Protein AF-A0A1I8J299-F1 (afdb_monomer)

InterPro domains:
  IPR036465 von Willebrand factor A-like domain superfamily [G3DSA:3.40.50.410] (2-178)
  IPR056861 Hemicentin-1-like, von Willebrand factor A domain [PF25106] (136-195)

pLDDT: mean 79.84, std 15.43, range [39.41, 97.62]

Radius of gyration: 18.49 Å; Cα contacts (8 Å, |Δi|>4): 318; chains: 1; bounding box: 52×50×48 Å

Sequence (198 aa):
PRSVLFVVTDASAKDARLKYAVARYLRSKKIRLFAVKVGRMCGRRYRREFEFLARQTGGRVLRFRRRVNFRYLMRFITKAVYGKVAFNSMPSSGARLRRLRPRCPADYYKLEETVRVCKCSNGTDQTKPPPRVVGSLAFTIDNTGSMWREIRAVKTNIKRIVKANRRFKDYVIGTFNDPYRRKVIRSRSAYTILRFLK

Secondary structure (DSSP, 8-state):
--EEEEEEEEE--TTGGGHHHHHHHHHHTTEEEEEEEEEEEESS---SHHHHHHHHTT-EEEEESSGGGHHHHHHHHHHHHHTSS-GGG--SBHHHHHTTS----TT-------------SSS-----PPPP-EEEEEEEEE-SGGGHHHHHHHHHHHHHHHHH-SSEEEEEEEEE-SSP--EEEEES-HHHHHHHH-

Structure (mmCIF, N/CA/C/O backbone):
data_AF-A0A1I8J299-F1
#
_entry.id   AF-A0A1I8J299-F1
#
loop_
_atom_site.group_PDB
_atom_site.id
_atom_site.type_symbol
_atom_site.label_atom_id
_atom_site.label_alt_id
_atom_site.label_comp_id
_atom_site.label_asym_id
_atom_site.label_entity_id
_atom_site.label_seq_id
_atom_site.pdbx_PDB_ins_code
_atom_site.Cartn_x
_atom_site.Cartn_y
_atom_site.Cartn_z
_atom_site.occupancy
_atom_site.B_iso_or_equiv
_atom_site.auth_seq_id
_atom_site.auth_comp_id
_atom_site.auth_asym_id
_atom_site.auth_atom_id
_atom_site.pdbx_PDB_model_num
ATOM 1 N N . PRO A 1 1 ? -10.811 -12.583 9.004 1.00 56.62 1 PRO A N 1
ATOM 2 C CA . PRO A 1 1 ? -10.759 -11.098 8.916 1.00 56.62 1 PRO A CA 1
ATOM 3 C C . PRO A 1 1 ? -10.285 -10.645 7.526 1.00 56.62 1 PRO A C 1
ATOM 5 O O . PRO A 1 1 ? -9.358 -11.247 6.998 1.00 56.62 1 PRO A O 1
ATOM 8 N N . ARG A 1 2 ? -10.927 -9.641 6.911 1.00 86.25 2 ARG A N 1
ATOM 9 C CA . ARG A 1 2 ? -10.502 -9.119 5.596 1.00 86.25 2 ARG A CA 1
ATOM 10 C C . ARG A 1 2 ? -9.319 -8.168 5.786 1.00 86.25 2 ARG A C 1
ATOM 12 O O . ARG A 1 2 ? -9.493 -7.118 6.390 1.00 86.25 2 ARG A O 1
ATOM 19 N N . SER A 1 3 ? -8.136 -8.525 5.306 1.00 92.81 3 SER A N 1
ATOM 20 C CA . SER A 1 3 ? -6.956 -7.648 5.365 1.00 92.81 3 SER A CA 1
ATOM 21 C C . SER A 1 3 ? -6.851 -6.810 4.092 1.00 92.81 3 SER A C 1
ATOM 23 O O . SER A 1 3 ? -7.370 -7.191 3.041 1.00 92.81 3 SER A O 1
ATOM 25 N N . VAL A 1 4 ? -6.176 -5.668 4.171 1.00 94.12 4 VAL A N 1
ATOM 26 C CA . VAL A 1 4 ? -5.900 -4.802 3.018 1.00 94.12 4 VAL A CA 1
ATOM 27 C C . VAL A 1 4 ? -4.396 -4.728 2.830 1.00 94.12 4 VAL A C 1
ATOM 29 O O . VAL A 1 4 ? -3.684 -4.459 3.788 1.00 94.12 4 VAL A O 1
ATOM 32 N N . LEU A 1 5 ? -3.918 -4.955 1.611 1.00 95.19 5 LEU A N 1
ATOM 33 C CA . LEU A 1 5 ? -2.506 -4.875 1.253 1.00 95.19 5 LEU A CA 1
ATOM 34 C C . LEU A 1 5 ? -2.311 -3.826 0.166 1.00 95.19 5 LEU A C 1
ATOM 36 O O . LEU A 1 5 ? -2.890 -3.941 -0.910 1.00 95.19 5 LEU A O 1
ATOM 40 N N . PHE A 1 6 ? -1.468 -2.836 0.431 1.00 93.94 6 PHE A N 1
ATOM 41 C CA . PHE A 1 6 ? -0.976 -1.899 -0.567 1.00 93.94 6 PHE A CA 1
ATOM 42 C C . PHE A 1 6 ? 0.389 -2.346 -1.074 1.00 93.94 6 PHE A C 1
ATOM 44 O O . PHE A 1 6 ? 1.320 -2.457 -0.286 1.00 93.94 6 PHE A O 1
ATOM 51 N N . VAL A 1 7 ? 0.520 -2.549 -2.381 1.00 93.69 7 VAL A N 1
ATOM 52 C CA . VAL A 1 7 ? 1.819 -2.734 -3.041 1.00 93.69 7 VAL A CA 1
ATOM 53 C C . VAL A 1 7 ? 2.168 -1.431 -3.739 1.00 93.69 7 VAL A C 1
ATOM 55 O O . VAL A 1 7 ? 1.396 -0.977 -4.578 1.00 93.69 7 VAL A O 1
ATOM 58 N N . VAL A 1 8 ? 3.292 -0.812 -3.392 1.00 91.38 8 VAL A N 1
ATOM 59 C CA . VAL A 1 8 ? 3.732 0.466 -3.961 1.00 91.38 8 VAL A CA 1
ATOM 60 C C . VAL A 1 8 ? 5.042 0.252 -4.706 1.00 91.38 8 VAL A C 1
ATOM 62 O O . VAL A 1 8 ? 6.014 -0.169 -4.090 1.00 91.38 8 VAL A O 1
ATOM 65 N N . THR A 1 9 ? 5.065 0.543 -6.006 1.00 89.88 9 THR A N 1
ATOM 66 C CA . THR A 1 9 ? 6.240 0.316 -6.863 1.00 89.88 9 THR A CA 1
ATOM 67 C C . THR A 1 9 ? 6.243 1.234 -8.077 1.00 89.88 9 THR A C 1
ATOM 69 O O . THR A 1 9 ? 5.185 1.665 -8.553 1.00 89.88 9 THR A O 1
ATOM 72 N N . ASP A 1 10 ? 7.432 1.522 -8.592 1.00 87.75 10 ASP A N 1
ATOM 73 C CA . ASP A 1 10 ? 7.646 2.121 -9.902 1.00 87.75 10 ASP A CA 1
ATOM 74 C C . ASP A 1 10 ? 8.233 1.126 -10.913 1.00 87.75 10 ASP A C 1
ATOM 76 O O . ASP A 1 10 ? 8.775 1.565 -11.922 1.00 87.75 10 ASP A O 1
ATOM 80 N N . ALA A 1 11 ? 8.051 -0.185 -10.700 1.00 87.69 11 ALA A N 1
ATOM 81 C CA . ALA A 1 11 ? 8.577 -1.255 -11.545 1.00 87.69 11 ALA A CA 1
ATOM 82 C C . ALA A 1 11 ? 7.547 -2.360 -11.865 1.00 87.69 11 ALA A C 1
ATOM 84 O O . ALA A 1 11 ? 6.551 -2.558 -11.164 1.00 87.69 11 ALA A O 1
ATOM 85 N N . SER A 1 12 ? 7.789 -3.099 -12.950 1.00 88.12 12 SER A N 1
ATOM 86 C CA . SER A 1 12 ? 7.150 -4.390 -13.243 1.00 88.12 12 SER A CA 1
ATOM 87 C C . SER A 1 12 ? 7.747 -5.508 -12.386 1.00 88.12 12 SER A C 1
ATOM 89 O O . SER A 1 12 ? 8.948 -5.493 -12.115 1.00 88.12 12 SER A O 1
ATOM 91 N N . ALA A 1 13 ? 6.959 -6.530 -12.050 1.00 87.50 13 ALA A N 1
ATOM 92 C CA . ALA A 1 13 ? 7.468 -7.679 -11.302 1.00 87.50 13 ALA A CA 1
ATOM 93 C C . ALA A 1 13 ? 8.360 -8.571 -12.188 1.00 87.50 13 ALA A C 1
ATOM 95 O O . ALA A 1 13 ? 7.917 -9.066 -13.229 1.00 87.50 13 ALA A O 1
ATOM 96 N N . LYS A 1 14 ? 9.604 -8.828 -11.764 1.00 86.19 14 LYS A N 1
ATOM 97 C CA . LYS A 1 14 ? 10.545 -9.727 -12.469 1.00 86.19 14 LYS A CA 1
ATOM 98 C C . LYS A 1 14 ? 10.046 -11.174 -12.522 1.00 86.19 14 LYS A C 1
ATOM 100 O O . LYS A 1 14 ? 10.311 -11.912 -13.465 1.00 86.19 14 LYS A O 1
ATOM 105 N N . ASP A 1 15 ? 9.267 -11.555 -11.526 1.00 88.00 15 ASP A N 1
ATOM 106 C CA . ASP A 1 15 ? 8.698 -12.868 -11.270 1.00 88.00 15 ASP A CA 1
ATOM 107 C C . ASP A 1 15 ? 7.190 -12.914 -11.573 1.00 88.00 15 ASP A C 1
ATOM 109 O O . ASP A 1 15 ? 6.452 -13.714 -11.002 1.00 88.00 15 ASP A O 1
ATOM 113 N N . ALA A 1 16 ? 6.715 -12.112 -12.537 1.00 90.31 16 ALA A N 1
ATOM 114 C CA . ALA A 1 16 ? 5.301 -12.037 -12.932 1.00 90.31 16 ALA A CA 1
ATOM 115 C C . ALA A 1 16 ? 4.646 -13.400 -13.261 1.00 90.31 16 ALA A C 1
ATOM 117 O O . ALA A 1 16 ? 3.418 -13.521 -13.215 1.00 90.31 16 ALA A O 1
ATOM 118 N N . ARG A 1 17 ? 5.441 -14.441 -13.560 1.00 92.25 17 ARG A N 1
ATOM 119 C CA . ARG A 1 17 ? 4.983 -15.837 -13.699 1.00 92.25 17 ARG A CA 1
ATOM 120 C C . ARG A 1 17 ? 4.308 -16.385 -12.432 1.00 92.25 17 ARG A C 1
ATOM 122 O O . ARG A 1 17 ? 3.387 -17.187 -12.533 1.00 92.25 17 ARG A O 1
ATOM 129 N N . LEU A 1 18 ? 4.692 -15.901 -11.249 1.00 93.88 18 LEU A N 1
ATOM 130 C CA . LEU A 1 18 ? 4.171 -16.345 -9.952 1.00 93.88 18 LEU A CA 1
ATOM 131 C C . LEU A 1 18 ? 2.799 -15.746 -9.600 1.00 93.88 18 LEU A C 1
ATOM 133 O O . LEU A 1 18 ? 2.201 -16.128 -8.593 1.00 93.88 18 LEU A O 1
ATOM 137 N N . LYS A 1 19 ? 2.249 -14.841 -10.426 1.00 94.69 19 LYS A N 1
ATOM 138 C CA . LYS A 1 19 ? 0.998 -14.115 -10.131 1.00 94.69 19 LYS A CA 1
ATOM 139 C C . LYS A 1 19 ? -0.185 -15.022 -9.765 1.00 94.69 19 LYS A C 1
ATOM 141 O O . LYS A 1 19 ? -1.004 -14.639 -8.934 1.00 94.69 19 LYS A O 1
ATOM 146 N N . TYR A 1 20 ? -0.280 -16.223 -10.340 1.00 96.75 20 TYR A N 1
ATOM 147 C CA . TYR A 1 20 ? -1.349 -17.178 -10.024 1.00 96.75 20 TYR A CA 1
ATOM 148 C C . TYR A 1 20 ? -1.213 -17.763 -8.613 1.00 96.75 20 TYR A C 1
ATOM 150 O O . TYR A 1 20 ? -2.193 -17.797 -7.865 1.00 96.75 20 TYR A O 1
ATOM 158 N N . ALA A 1 21 ? 0.002 -18.160 -8.224 1.00 97.50 21 ALA A N 1
ATOM 159 C CA . ALA A 1 21 ? 0.294 -18.652 -6.880 1.00 97.50 21 ALA A CA 1
ATOM 160 C C . ALA A 1 21 ? 0.058 -17.553 -5.831 1.00 97.50 21 ALA A C 1
ATOM 162 O O . ALA A 1 21 ? -0.639 -17.776 -4.839 1.00 97.50 21 ALA A O 1
ATOM 163 N N . VAL A 1 22 ? 0.531 -16.333 -6.108 1.00 96.19 22 VAL A N 1
ATOM 164 C CA . VAL A 1 22 ? 0.302 -15.161 -5.250 1.00 96.19 22 VAL A CA 1
ATOM 165 C C . VAL A 1 22 ? -1.194 -14.864 -5.107 1.00 96.19 22 VAL A C 1
ATOM 167 O O . VAL A 1 22 ? -1.672 -14.654 -3.994 1.00 96.19 22 VAL A O 1
ATOM 170 N N . ALA A 1 23 ? -1.971 -14.900 -6.195 1.00 97.06 23 ALA A N 1
ATOM 171 C CA . ALA A 1 23 ? -3.418 -14.682 -6.136 1.00 97.06 23 ALA A CA 1
ATOM 172 C C . ALA A 1 23 ? -4.125 -15.717 -5.249 1.00 97.06 23 ALA A C 1
ATOM 174 O O . ALA A 1 23 ? -4.971 -15.347 -4.433 1.00 97.06 23 ALA A O 1
ATOM 175 N N . ARG A 1 24 ? -3.762 -17.002 -5.375 1.00 97.62 24 ARG A N 1
ATOM 176 C CA . ARG A 1 24 ? -4.304 -18.081 -4.534 1.00 97.62 24 ARG A CA 1
ATOM 177 C C . ARG A 1 24 ? -4.021 -17.815 -3.056 1.00 97.62 24 ARG A C 1
ATOM 179 O O . ARG A 1 24 ? -4.934 -17.914 -2.238 1.00 97.62 24 ARG A O 1
ATOM 186 N N . TYR A 1 25 ? -2.795 -17.405 -2.735 1.00 96.56 25 TYR A N 1
ATOM 187 C CA . TYR A 1 25 ? -2.397 -17.094 -1.364 1.00 96.56 25 TYR A CA 1
ATOM 188 C C . TYR A 1 25 ? -3.128 -15.868 -0.795 1.00 96.56 25 TYR A C 1
ATOM 190 O O . TYR A 1 25 ? -3.619 -15.892 0.332 1.00 96.56 25 TYR A O 1
ATOM 198 N N . LEU A 1 26 ? -3.286 -14.801 -1.584 1.00 95.94 26 LEU A N 1
ATOM 199 C CA . LEU A 1 26 ? -4.045 -13.621 -1.160 1.00 95.94 26 LEU A CA 1
ATOM 200 C C . LEU A 1 26 ? -5.512 -13.966 -0.870 1.00 95.94 26 LEU A C 1
ATOM 202 O O . LEU A 1 26 ? -6.056 -13.523 0.144 1.00 95.94 26 LEU A O 1
ATOM 206 N N . ARG A 1 27 ? -6.147 -14.787 -1.718 1.00 95.19 27 ARG A N 1
ATOM 207 C CA . ARG A 1 27 ? -7.536 -15.227 -1.514 1.00 95.19 27 ARG A CA 1
ATOM 208 C C . ARG A 1 27 ? -7.689 -16.109 -0.279 1.00 95.19 27 ARG A C 1
ATOM 210 O O . ARG A 1 27 ? -8.586 -15.842 0.519 1.00 95.19 27 ARG A O 1
ATOM 217 N N . SER A 1 28 ? -6.806 -17.091 -0.077 1.00 95.31 28 SER A N 1
ATOM 218 C CA . SER A 1 28 ? -6.874 -17.978 1.096 1.00 95.31 28 SER A CA 1
ATOM 219 C C . SER A 1 28 ? -6.727 -17.203 2.409 1.00 95.31 28 SER A C 1
ATOM 221 O O . SER A 1 28 ? -7.389 -17.506 3.399 1.00 95.31 28 SER A O 1
ATOM 223 N N . LYS A 1 29 ? -5.940 -16.121 2.402 1.00 93.56 29 LYS A N 1
ATOM 224 C CA . LYS A 1 29 ? -5.777 -15.212 3.546 1.00 93.56 29 LYS A CA 1
ATOM 225 C C . LYS A 1 29 ? -6.814 -14.080 3.601 1.00 93.56 29 LYS A C 1
ATOM 227 O O . LYS A 1 29 ? -6.727 -13.225 4.482 1.00 93.56 29 LYS A O 1
ATOM 232 N N . LYS A 1 30 ? -7.802 -14.056 2.695 1.00 93.50 30 LYS A N 1
ATOM 233 C CA . LYS A 1 30 ? -8.838 -13.008 2.584 1.00 93.50 30 LYS A CA 1
ATOM 234 C C . LYS A 1 30 ? -8.233 -11.591 2.500 1.00 93.50 30 LYS A C 1
ATOM 236 O O . LYS A 1 30 ? -8.761 -10.642 3.089 1.00 93.50 30 LYS A O 1
ATOM 241 N N . ILE A 1 31 ? -7.112 -11.452 1.788 1.00 94.50 31 ILE A N 1
ATOM 242 C CA . ILE A 1 31 ? -6.389 -10.192 1.578 1.00 94.50 31 ILE A CA 1
ATOM 243 C C . ILE A 1 31 ? -6.884 -9.525 0.299 1.00 94.50 31 ILE A C 1
ATOM 245 O O . ILE A 1 31 ? -6.961 -10.152 -0.754 1.00 94.50 31 ILE A O 1
ATOM 249 N N . ARG A 1 32 ? -7.161 -8.224 0.385 1.00 94.00 32 ARG A N 1
ATOM 250 C CA . ARG A 1 32 ? -7.511 -7.368 -0.751 1.00 94.00 32 ARG A CA 1
ATOM 251 C C . ARG A 1 32 ? -6.314 -6.535 -1.172 1.00 94.00 32 ARG A C 1
ATOM 253 O O . ARG A 1 32 ? -5.817 -5.753 -0.362 1.00 94.00 32 ARG A O 1
ATOM 260 N N . LEU A 1 33 ? -5.866 -6.690 -2.417 1.00 95.75 33 LEU A N 1
ATOM 261 C CA . LEU A 1 33 ? -4.640 -6.063 -2.906 1.00 95.75 33 LEU A CA 1
ATOM 262 C C . LEU A 1 33 ? -4.919 -4.785 -3.700 1.00 95.75 33 LEU A C 1
ATOM 264 O O . LEU A 1 33 ? -5.601 -4.790 -4.721 1.00 95.75 33 LEU A O 1
ATOM 268 N N . PHE A 1 34 ? -4.317 -3.690 -3.258 1.00 94.88 34 PHE A N 1
ATOM 269 C CA . PHE A 1 34 ? -4.314 -2.402 -3.927 1.00 94.88 34 PHE A CA 1
ATOM 270 C C . PHE A 1 34 ? -2.911 -2.110 -4.451 1.00 94.88 34 PHE A C 1
ATOM 272 O O . PHE A 1 34 ? -1.988 -1.885 -3.674 1.00 94.88 34 PHE A O 1
ATOM 279 N N . ALA A 1 35 ? -2.735 -2.115 -5.767 1.00 94.25 35 ALA A N 1
ATOM 280 C CA . ALA A 1 35 ? -1.443 -1.804 -6.367 1.00 94.25 35 ALA A CA 1
ATOM 281 C C . ALA A 1 35 ? -1.353 -0.314 -6.698 1.00 94.25 35 ALA A C 1
ATOM 283 O O . ALA A 1 35 ? -2.261 0.255 -7.302 1.00 94.25 35 ALA A O 1
ATOM 284 N N . VAL A 1 36 ? -0.246 0.313 -6.331 1.00 92.44 36 VAL A N 1
ATOM 285 C CA . VAL A 1 36 ? 0.039 1.728 -6.529 1.00 92.44 36 VAL A CA 1
ATOM 286 C C . VAL A 1 36 ? 1.279 1.826 -7.396 1.00 92.44 36 VAL A C 1
ATOM 288 O O . VAL A 1 36 ? 2.402 1.658 -6.933 1.00 92.44 36 VAL A O 1
ATOM 291 N N . LYS A 1 37 ? 1.039 2.094 -8.673 1.00 90.44 37 LYS A N 1
ATOM 292 C CA . LYS A 1 37 ? 2.062 2.234 -9.702 1.00 90.44 37 LYS A CA 1
ATOM 293 C C . LYS A 1 37 ? 2.517 3.676 -9.764 1.00 90.44 37 LYS A C 1
ATOM 295 O O . LYS A 1 37 ? 1.689 4.570 -9.965 1.00 90.44 37 LYS A O 1
ATOM 300 N N . VAL A 1 38 ? 3.811 3.905 -9.646 1.00 86.50 38 VAL A N 1
ATOM 301 C CA . VAL A 1 38 ? 4.398 5.240 -9.629 1.00 86.50 38 VAL A CA 1
ATOM 302 C C . VAL A 1 38 ? 5.262 5.445 -1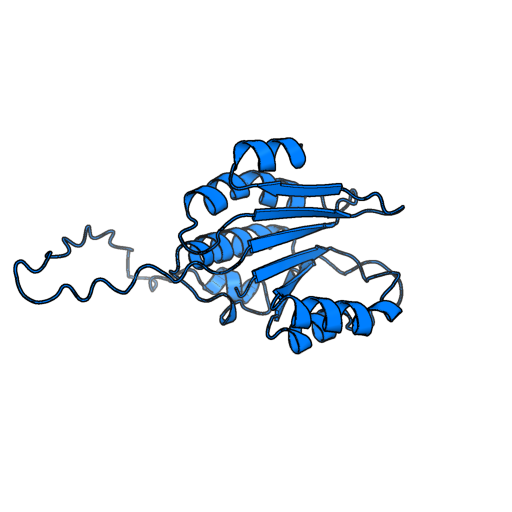0.873 1.00 86.50 38 VAL A C 1
ATOM 304 O O . VAL A 1 38 ? 5.944 4.546 -11.343 1.00 86.50 38 VAL A O 1
ATOM 307 N N . GLY A 1 39 ? 5.191 6.635 -11.466 1.00 79.62 39 GLY A N 1
ATOM 308 C CA . GLY A 1 39 ? 5.975 6.990 -12.646 1.00 79.62 39 GLY A CA 1
ATOM 309 C C . GLY A 1 39 ? 5.586 6.211 -13.909 1.00 79.62 39 GLY A C 1
ATOM 310 O O . GLY A 1 39 ? 4.403 5.954 -14.180 1.00 79.62 39 GLY A O 1
ATOM 311 N N . ARG A 1 40 ? 6.595 5.902 -14.732 1.00 75.31 40 ARG A N 1
ATOM 312 C CA . ARG A 1 40 ? 6.428 5.216 -16.024 1.00 75.31 40 ARG A CA 1
ATOM 313 C C . ARG A 1 40 ? 6.438 3.683 -15.928 1.00 75.31 40 ARG A C 1
ATOM 315 O O . ARG A 1 40 ? 6.067 3.069 -16.917 1.00 75.31 40 ARG A O 1
ATOM 322 N N . MET A 1 41 ? 6.672 3.113 -14.741 1.00 76.06 41 MET A N 1
ATOM 323 C CA . MET A 1 41 ? 7.000 1.698 -14.515 1.00 76.06 41 MET A CA 1
ATOM 324 C C . MET A 1 41 ? 8.251 1.255 -15.288 1.00 76.06 41 MET A C 1
ATOM 326 O O . MET A 1 41 ? 8.234 1.220 -16.513 1.00 76.06 41 MET A O 1
ATOM 330 N N . CYS A 1 42 ? 9.335 0.936 -14.587 1.00 72.88 42 CYS A N 1
ATOM 331 C CA . CYS A 1 42 ? 10.554 0.380 -15.170 1.00 72.88 42 CYS A CA 1
ATOM 332 C C . CYS A 1 42 ? 10.491 -1.159 -15.253 1.00 72.88 42 CYS A C 1
ATOM 334 O O . CYS A 1 42 ? 9.696 -1.796 -14.562 1.00 72.88 42 CYS A O 1
ATOM 336 N N . GLY A 1 43 ? 11.325 -1.762 -16.104 1.00 66.38 43 GLY A N 1
ATOM 337 C CA . GLY A 1 43 ? 11.452 -3.220 -16.232 1.00 66.38 43 GLY A CA 1
ATOM 338 C C . GLY A 1 43 ? 10.836 -3.827 -17.502 1.00 66.38 43 GLY A C 1
ATOM 339 O O . GLY A 1 43 ? 10.187 -3.150 -18.302 1.00 66.38 43 GLY A O 1
ATOM 340 N N . ARG A 1 44 ? 11.116 -5.123 -17.717 1.00 64.19 44 ARG A N 1
ATOM 341 C CA . ARG A 1 44 ? 10.702 -5.905 -18.900 1.00 64.19 44 ARG A CA 1
ATOM 342 C C . ARG A 1 44 ? 9.174 -5.895 -19.065 1.00 64.19 44 ARG A C 1
ATOM 344 O O . ARG A 1 44 ? 8.460 -5.846 -18.071 1.00 64.19 44 ARG A O 1
ATOM 351 N N . ARG A 1 45 ? 8.691 -5.977 -20.322 1.00 73.88 45 ARG A N 1
ATOM 352 C CA . ARG A 1 45 ? 7.268 -5.940 -20.755 1.00 73.88 45 ARG A CA 1
ATOM 353 C C . ARG A 1 45 ? 6.278 -6.231 -19.619 1.00 73.88 45 ARG A C 1
ATOM 355 O O . ARG A 1 45 ? 6.000 -7.390 -19.315 1.00 73.88 45 ARG A O 1
ATOM 362 N N . TYR A 1 46 ? 5.735 -5.164 -19.036 1.00 82.25 46 TYR A N 1
ATOM 363 C CA . TYR A 1 46 ? 4.692 -5.216 -18.018 1.00 82.25 46 TYR A CA 1
ATOM 364 C C . TYR A 1 46 ? 3.531 -6.131 -18.455 1.00 82.25 46 TYR A C 1
ATOM 366 O O . TYR A 1 46 ? 2.903 -5.872 -19.481 1.00 82.25 46 TYR A O 1
ATOM 374 N N . ARG A 1 47 ? 3.209 -7.185 -17.688 1.00 84.25 47 ARG A N 1
ATOM 375 C CA . ARG A 1 47 ? 2.237 -8.233 -18.080 1.00 84.25 47 ARG A CA 1
ATOM 376 C C . ARG A 1 47 ? 0.884 -8.103 -17.381 1.00 84.25 47 ARG A C 1
ATOM 378 O O . ARG A 1 47 ? 0.142 -9.086 -17.268 1.00 84.25 47 ARG A O 1
ATOM 385 N N . ARG A 1 48 ? 0.550 -6.898 -16.902 1.00 90.38 48 ARG A N 1
ATOM 386 C CA . ARG A 1 48 ? -0.700 -6.609 -16.168 1.00 90.38 48 ARG A CA 1
ATOM 387 C C . ARG A 1 48 ? -0.863 -7.468 -14.910 1.00 90.38 48 ARG A C 1
ATOM 389 O O . ARG A 1 48 ? -1.978 -7.752 -14.476 1.00 90.38 48 ARG A O 1
ATOM 396 N N . GLU A 1 49 ? 0.248 -7.894 -14.311 1.00 93.00 49 GLU A N 1
ATOM 397 C CA . GLU A 1 49 ? 0.274 -8.763 -13.136 1.00 93.00 49 GLU A CA 1
ATOM 398 C C . GLU A 1 49 ? -0.429 -8.123 -11.932 1.00 93.00 49 GLU A C 1
ATOM 400 O O . GLU A 1 49 ? -1.195 -8.786 -11.236 1.00 93.00 49 GLU A O 1
ATOM 405 N N . PHE A 1 50 ? -0.275 -6.812 -11.739 1.00 93.94 50 PHE A N 1
ATOM 406 C CA . PHE A 1 50 ? -0.945 -6.090 -10.658 1.00 93.94 50 PHE A CA 1
ATOM 407 C C . PHE A 1 50 ? -2.447 -5.914 -10.909 1.00 93.94 50 PHE A C 1
ATOM 409 O O . PHE A 1 50 ? -3.226 -6.053 -9.968 1.00 93.94 50 PHE A O 1
ATOM 416 N N . GLU A 1 51 ? -2.883 -5.652 -12.150 1.00 94.81 51 GLU A N 1
ATOM 417 C CA . GLU A 1 51 ? -4.315 -5.6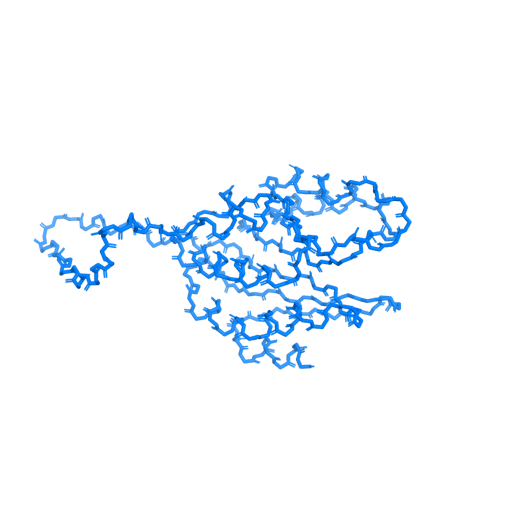71 -12.493 1.00 94.81 51 GLU A CA 1
ATOM 418 C C . GLU A 1 51 ? -4.925 -7.045 -12.237 1.00 94.81 51 GLU A C 1
ATOM 420 O O . GLU A 1 51 ? -6.019 -7.135 -11.679 1.00 94.81 51 GLU A O 1
ATOM 425 N N . PHE A 1 52 ? -4.211 -8.109 -12.608 1.00 96.31 52 PHE A N 1
ATOM 426 C CA . PHE A 1 52 ? -4.644 -9.474 -12.352 1.00 96.31 52 PHE A CA 1
ATOM 427 C C . PHE A 1 52 ? -4.840 -9.718 -10.849 1.00 96.31 52 PHE A C 1
ATOM 429 O O . PHE A 1 52 ? -5.937 -10.093 -10.436 1.00 96.31 52 PHE A O 1
ATOM 436 N N . LEU A 1 53 ? -3.828 -9.438 -10.021 1.00 96.56 53 LEU A N 1
ATOM 437 C CA . LEU A 1 53 ? -3.899 -9.626 -8.567 1.00 96.56 53 LEU A CA 1
ATOM 438 C C . LEU A 1 53 ? -4.998 -8.775 -7.913 1.00 96.56 53 LEU A C 1
ATOM 440 O O . LEU A 1 53 ? -5.746 -9.264 -7.062 1.00 96.56 53 LEU A O 1
ATOM 444 N N . ALA A 1 54 ? -5.131 -7.512 -8.323 1.00 94.75 54 ALA A N 1
ATOM 445 C CA . ALA A 1 54 ? -6.168 -6.621 -7.816 1.00 94.75 54 ALA A CA 1
ATOM 446 C C . ALA A 1 54 ? -7.570 -7.159 -8.141 1.00 94.75 54 ALA A C 1
ATOM 448 O O . ALA A 1 54 ? -8.407 -7.264 -7.246 1.00 94.75 54 ALA A O 1
ATOM 449 N N . ARG A 1 55 ? -7.811 -7.586 -9.389 1.00 95.00 55 ARG A N 1
ATOM 450 C CA . ARG A 1 55 ? -9.091 -8.178 -9.811 1.00 95.00 55 ARG A CA 1
ATOM 451 C C . ARG A 1 55 ? -9.430 -9.430 -9.002 1.00 95.00 55 ARG A C 1
ATOM 453 O O . ARG A 1 55 ? -10.542 -9.552 -8.506 1.00 95.00 55 ARG A O 1
ATOM 460 N N . GLN A 1 56 ? -8.456 -10.320 -8.812 1.00 95.75 56 GLN A N 1
ATOM 461 C CA . GLN A 1 56 ? -8.633 -11.587 -8.088 1.00 95.75 56 GLN A CA 1
ATOM 462 C C . GLN A 1 56 ? -8.948 -11.421 -6.595 1.00 95.75 56 GLN A C 1
ATOM 464 O O . GLN A 1 56 ? -9.383 -12.369 -5.949 1.00 95.75 56 GLN A O 1
ATOM 469 N N . THR A 1 57 ? -8.707 -10.236 -6.039 1.00 93.56 57 THR A N 1
ATOM 470 C CA . THR A 1 57 ? -8.871 -9.953 -4.609 1.00 93.56 57 THR A CA 1
ATOM 471 C C . THR A 1 57 ? -9.901 -8.851 -4.338 1.00 93.56 57 THR A C 1
ATOM 473 O O . THR A 1 57 ? -10.029 -8.377 -3.209 1.00 93.56 57 THR A O 1
ATOM 476 N N . GLY A 1 58 ? -10.634 -8.402 -5.366 1.00 90.81 58 GLY A N 1
ATOM 477 C CA . GLY A 1 58 ? -11.570 -7.278 -5.263 1.00 90.81 58 GLY A CA 1
ATOM 478 C C . GLY A 1 58 ? -10.893 -5.962 -4.859 1.00 90.81 58 GLY A C 1
ATOM 479 O O . GLY A 1 58 ? -11.506 -5.108 -4.213 1.00 90.81 58 GLY A O 1
ATOM 480 N N . GLY A 1 59 ? -9.601 -5.824 -5.135 1.00 92.19 59 GLY A N 1
ATOM 481 C CA . GLY A 1 59 ? -8.831 -4.606 -4.936 1.00 92.19 59 GLY A CA 1
ATOM 482 C C . GLY A 1 59 ? -8.786 -3.743 -6.196 1.00 92.19 59 GLY A C 1
ATOM 483 O O . GLY A 1 59 ? -9.626 -3.875 -7.087 1.00 92.19 59 GLY A O 1
ATOM 484 N N . ARG A 1 60 ? -7.833 -2.809 -6.269 1.00 93.56 60 ARG A N 1
ATOM 485 C CA . ARG A 1 60 ? -7.715 -1.873 -7.402 1.00 93.56 60 ARG A CA 1
ATOM 486 C C . ARG A 1 60 ? -6.271 -1.522 -7.717 1.00 93.56 60 ARG A C 1
ATOM 488 O O . ARG A 1 60 ? -5.409 -1.548 -6.846 1.00 93.56 60 ARG A O 1
ATOM 495 N N . VAL A 1 61 ? -6.039 -1.118 -8.960 1.00 92.88 61 VAL A N 1
ATOM 496 C CA . VAL A 1 61 ? -4.773 -0.527 -9.389 1.00 92.88 61 VAL A CA 1
ATOM 497 C C . VAL A 1 61 ? -4.939 0.981 -9.505 1.00 92.88 61 VAL A C 1
ATOM 499 O O . VAL A 1 61 ? -5.876 1.470 -10.137 1.00 92.88 61 VAL A O 1
ATOM 502 N N . LEU A 1 62 ? -4.012 1.713 -8.905 1.00 91.69 62 LEU A N 1
ATOM 503 C CA . LEU A 1 62 ? -3.902 3.158 -8.973 1.00 91.69 62 LEU A CA 1
ATOM 504 C C . LEU A 1 62 ? -2.590 3.527 -9.648 1.00 91.69 62 LEU A C 1
ATOM 506 O O . LEU A 1 62 ? -1.530 3.053 -9.250 1.00 91.69 62 LEU A O 1
ATOM 510 N N . ARG A 1 63 ? -2.661 4.407 -10.647 1.00 88.81 63 ARG A N 1
ATOM 511 C CA . ARG A 1 63 ? -1.477 4.923 -11.337 1.00 88.81 63 ARG A CA 1
ATOM 512 C C . ARG A 1 63 ? -1.227 6.391 -11.002 1.00 88.81 63 ARG A C 1
ATOM 514 O O . ARG A 1 63 ? -2.093 7.253 -11.182 1.00 88.81 63 ARG A O 1
ATOM 521 N N . PHE A 1 64 ? 0.001 6.685 -10.594 1.00 85.19 64 PHE A N 1
ATOM 522 C CA . PHE A 1 64 ? 0.536 8.023 -10.399 1.00 85.19 64 PHE A CA 1
ATOM 523 C C . PHE A 1 64 ? 1.583 8.336 -11.462 1.00 85.19 64 PHE A C 1
ATOM 525 O O . PHE A 1 64 ? 2.734 7.945 -11.335 1.00 85.19 64 PHE A O 1
ATOM 532 N N . ARG A 1 65 ? 1.212 9.115 -12.488 1.00 79.12 65 ARG A N 1
ATOM 533 C CA . ARG A 1 65 ? 2.195 9.645 -13.455 1.00 79.12 65 ARG A CA 1
ATOM 534 C C . ARG A 1 65 ? 3.191 10.606 -12.796 1.00 79.12 65 ARG A C 1
ATOM 536 O O . ARG A 1 65 ? 4.365 10.598 -13.131 1.00 79.12 65 ARG A O 1
ATOM 543 N N . ARG A 1 66 ? 2.712 11.424 -11.851 1.00 76.88 66 ARG A N 1
ATOM 544 C CA . ARG A 1 66 ? 3.523 12.371 -11.073 1.00 76.88 66 ARG A CA 1
ATOM 545 C C . ARG A 1 66 ? 3.588 11.927 -9.615 1.00 76.88 66 ARG A C 1
ATOM 547 O O . ARG A 1 66 ? 2.545 11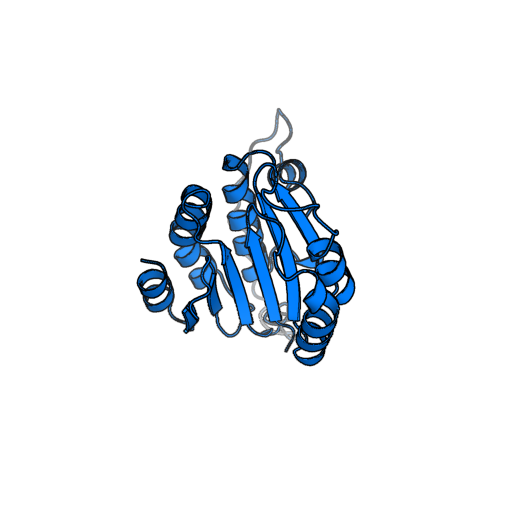.813 -8.968 1.00 76.88 66 ARG A O 1
ATOM 554 N N . ARG A 1 67 ? 4.808 11.760 -9.105 1.00 76.50 67 ARG A N 1
ATOM 555 C CA . ARG A 1 67 ? 5.132 11.350 -7.724 1.00 76.50 67 ARG A CA 1
ATOM 556 C C . ARG A 1 67 ? 4.488 12.228 -6.650 1.00 76.50 67 ARG A C 1
ATOM 558 O O . ARG A 1 67 ? 4.000 11.738 -5.638 1.00 76.50 67 ARG A O 1
ATOM 565 N N . VAL A 1 68 ? 4.342 13.527 -6.935 1.00 73.88 68 VAL A N 1
ATOM 566 C CA . VAL A 1 68 ? 3.708 1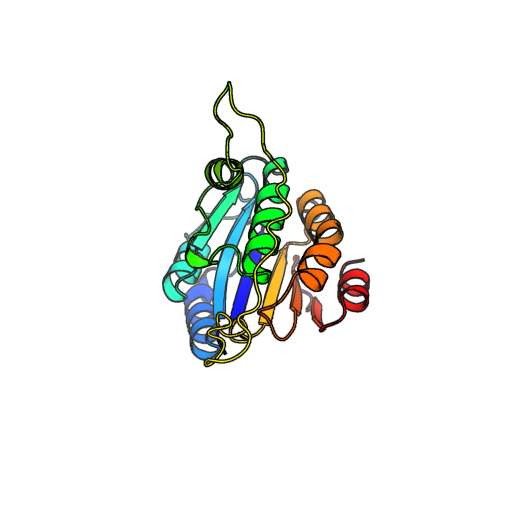4.524 -6.044 1.00 73.88 68 VAL A CA 1
ATOM 567 C C . VAL A 1 68 ? 2.290 14.138 -5.607 1.00 73.88 68 VAL A C 1
ATOM 569 O O . VAL A 1 68 ? 1.804 14.578 -4.567 1.00 73.88 68 VAL A O 1
ATOM 572 N N . ASN A 1 69 ? 1.604 13.310 -6.401 1.00 80.75 69 ASN A N 1
ATOM 573 C CA . ASN A 1 69 ? 0.229 12.915 -6.136 1.00 80.75 69 ASN A CA 1
ATOM 574 C C . ASN A 1 69 ? 0.112 11.810 -5.075 1.00 80.75 69 ASN A C 1
ATOM 576 O O . ASN A 1 69 ? -0.990 11.572 -4.577 1.00 80.75 69 ASN A O 1
ATOM 580 N N . PHE A 1 70 ? 1.221 11.183 -4.678 1.00 81.50 70 PHE A N 1
ATOM 581 C CA . PHE A 1 70 ? 1.236 10.135 -3.661 1.00 81.50 70 PHE A CA 1
ATOM 582 C C . PHE A 1 70 ? 0.680 10.618 -2.307 1.00 81.50 70 PHE A C 1
ATOM 584 O O . PHE A 1 70 ? -0.009 9.878 -1.605 1.00 81.50 70 PHE A O 1
ATOM 591 N N . ARG A 1 71 ? 0.838 11.910 -1.975 1.00 84.06 71 ARG A N 1
ATOM 592 C CA . ARG A 1 71 ? 0.231 12.520 -0.773 1.00 84.06 71 ARG A CA 1
ATOM 593 C C . ARG A 1 71 ? -1.295 12.357 -0.706 1.00 84.06 71 ARG A C 1
ATOM 595 O O . ARG A 1 71 ? -1.860 12.244 0.381 1.00 84.06 71 ARG A O 1
ATOM 602 N N . TYR A 1 72 ? -1.973 12.325 -1.857 1.00 85.75 72 TYR A N 1
ATOM 603 C CA . TYR A 1 72 ? -3.426 12.154 -1.913 1.00 85.75 72 TYR A CA 1
ATOM 604 C C . TYR A 1 72 ? -3.846 10.720 -1.587 1.00 85.75 72 TYR A C 1
ATOM 606 O O . TYR A 1 72 ? -4.901 10.533 -0.983 1.00 85.75 72 TYR A O 1
ATOM 614 N N . LEU A 1 73 ? -3.010 9.726 -1.916 1.00 88.38 73 LEU A N 1
ATOM 615 C CA . LEU A 1 73 ? -3.217 8.351 -1.466 1.00 88.38 73 LEU A CA 1
ATOM 616 C C . LEU A 1 73 ? -3.123 8.269 0.055 1.00 88.38 73 LEU A C 1
ATOM 618 O O . LEU A 1 73 ? -4.034 7.740 0.680 1.00 88.38 73 LEU A O 1
ATOM 622 N N . MET A 1 74 ? -2.076 8.843 0.655 1.00 87.81 74 MET A N 1
ATOM 623 C CA . MET A 1 74 ? -1.919 8.819 2.113 1.00 87.81 74 MET A CA 1
ATOM 624 C C . MET A 1 74 ? -3.128 9.452 2.810 1.00 87.81 74 MET A C 1
ATOM 626 O O . MET A 1 74 ? -3.685 8.864 3.732 1.00 87.81 74 MET A O 1
ATOM 630 N N . ARG A 1 75 ? -3.621 10.592 2.302 1.00 86.94 75 ARG A N 1
ATOM 631 C CA . ARG A 1 75 ? -4.851 11.224 2.805 1.00 86.94 75 ARG A CA 1
ATOM 632 C C . ARG A 1 75 ? -6.083 10.327 2.652 1.00 86.94 75 ARG A C 1
ATOM 634 O O . ARG A 1 75 ? -6.906 10.275 3.566 1.00 86.94 75 ARG A O 1
ATOM 641 N N . PHE A 1 76 ? -6.233 9.653 1.512 1.00 89.44 76 PHE A N 1
ATOM 642 C CA . PHE A 1 76 ? -7.326 8.707 1.288 1.00 89.44 76 PHE A CA 1
ATOM 643 C C . PHE A 1 76 ? -7.268 7.547 2.283 1.00 89.44 76 PHE A C 1
ATOM 645 O O . PHE A 1 76 ? -8.278 7.256 2.918 1.00 89.44 76 PHE A O 1
ATOM 652 N N . ILE A 1 77 ? -6.092 6.944 2.483 1.00 90.75 77 ILE A N 1
ATOM 653 C CA . ILE A 1 77 ? -5.911 5.842 3.430 1.00 90.75 77 ILE A CA 1
ATOM 654 C C . ILE A 1 77 ? -6.246 6.303 4.848 1.00 90.75 77 ILE A C 1
ATOM 656 O O . ILE A 1 77 ? -7.021 5.625 5.512 1.00 90.75 77 ILE A O 1
ATOM 660 N N . THR A 1 78 ? -5.778 7.478 5.286 1.00 89.19 78 THR A N 1
ATOM 661 C CA . THR A 1 78 ? -6.144 8.044 6.598 1.00 89.19 78 THR A CA 1
ATOM 662 C C . THR A 1 78 ? -7.663 8.168 6.765 1.00 89.19 78 THR A C 1
ATOM 664 O O . THR A 1 78 ? -8.211 7.769 7.791 1.00 89.19 78 THR A O 1
ATOM 667 N N . LYS A 1 79 ? -8.383 8.664 5.747 1.00 86.50 79 LYS A N 1
ATOM 668 C CA . LYS A 1 79 ? -9.856 8.712 5.778 1.00 86.50 79 LYS A CA 1
ATOM 669 C C . LYS A 1 79 ? -10.474 7.306 5.809 1.00 86.50 79 LYS A C 1
ATOM 671 O O . LYS A 1 79 ? -11.485 7.102 6.479 1.00 86.50 79 LYS A O 1
ATOM 676 N N . ALA A 1 80 ? -9.888 6.348 5.093 1.00 88.88 80 ALA A N 1
ATOM 677 C CA . ALA A 1 80 ? -10.408 4.991 4.968 1.00 88.88 80 ALA A CA 1
ATOM 678 C C . ALA A 1 80 ? -10.252 4.174 6.259 1.00 88.88 80 ALA A C 1
ATOM 680 O O . ALA A 1 80 ? -11.198 3.486 6.657 1.00 88.88 80 ALA A O 1
ATOM 681 N N . VAL A 1 81 ? -9.100 4.286 6.937 1.00 88.88 81 VAL A N 1
ATOM 682 C CA . VAL A 1 81 ? -8.838 3.640 8.239 1.00 88.88 81 VAL A CA 1
ATOM 683 C C . VAL A 1 81 ? -9.662 4.252 9.367 1.00 88.88 81 VAL A C 1
ATOM 685 O O . VAL A 1 81 ? -10.016 3.546 10.305 1.00 88.88 81 VAL A O 1
ATOM 688 N N . TYR A 1 82 ? -10.022 5.533 9.251 1.00 86.25 82 TYR A N 1
ATOM 689 C CA . TYR A 1 82 ? -10.959 6.186 10.166 1.00 86.25 82 TYR A CA 1
ATOM 690 C C . TYR A 1 82 ? -12.417 5.761 9.908 1.00 86.25 82 TYR A C 1
ATOM 692 O O . TYR A 1 82 ? -13.259 5.863 10.791 1.00 86.25 82 TYR A O 1
ATOM 700 N N . GLY A 1 83 ? -12.730 5.281 8.698 1.00 82.69 83 GLY A N 1
ATOM 701 C CA . GLY A 1 83 ? -14.086 4.888 8.296 1.00 82.69 83 GLY A CA 1
ATOM 702 C C . GLY A 1 83 ? -14.900 5.980 7.591 1.00 82.69 83 GLY A C 1
ATOM 703 O O . GLY A 1 83 ? -16.082 5.776 7.350 1.00 82.69 83 GLY A O 1
ATOM 704 N N . LYS A 1 84 ? -14.284 7.108 7.205 1.00 82.75 84 LYS A N 1
ATOM 705 C CA . LYS A 1 84 ? -14.940 8.181 6.424 1.00 82.75 84 LYS A CA 1
ATOM 706 C C . LYS A 1 84 ? -15.132 7.830 4.946 1.00 82.75 84 LYS A C 1
ATOM 708 O O . LYS A 1 84 ? -15.963 8.434 4.282 1.00 82.75 84 LYS A O 1
ATOM 713 N N . VAL A 1 85 ? -14.339 6.899 4.412 1.00 84.25 85 VAL A N 1
ATOM 714 C CA . VAL A 1 85 ? -14.463 6.390 3.035 1.00 84.25 85 VAL A CA 1
ATOM 715 C C . VAL A 1 85 ? -14.220 4.878 3.004 1.00 84.25 85 VAL A C 1
ATOM 717 O O . VAL A 1 85 ? -13.544 4.325 3.875 1.00 84.25 85 VAL A O 1
ATOM 720 N N . ALA A 1 86 ? -14.751 4.184 1.998 1.00 84.75 86 ALA A N 1
ATOM 721 C CA . ALA A 1 86 ? -14.488 2.762 1.791 1.00 84.75 86 ALA A CA 1
ATOM 722 C C . ALA A 1 86 ? -13.222 2.547 0.948 1.00 84.75 86 ALA A C 1
ATOM 724 O O . ALA A 1 86 ? -13.007 3.239 -0.038 1.00 84.75 86 ALA A O 1
ATOM 725 N N . PHE A 1 87 ? -12.421 1.516 1.235 1.00 85.81 87 PHE A N 1
ATOM 726 C CA . PHE A 1 87 ? -11.296 1.157 0.353 1.00 85.81 87 PHE A CA 1
ATOM 727 C C . PHE A 1 87 ? -11.754 0.815 -1.080 1.00 85.81 87 PHE A C 1
ATOM 729 O O . PHE A 1 87 ? -11.031 1.062 -2.040 1.00 85.81 87 PHE A O 1
ATOM 736 N N . ASN A 1 88 ? -12.985 0.318 -1.255 1.00 83.75 88 ASN A N 1
ATOM 737 C CA . ASN A 1 88 ? -13.562 -0.011 -2.568 1.00 83.75 88 ASN A CA 1
ATOM 738 C C . ASN A 1 88 ? -13.779 1.222 -3.444 1.00 83.75 88 ASN A C 1
ATOM 740 O O . ASN A 1 88 ? -13.821 1.077 -4.666 1.00 83.75 88 ASN A O 1
ATOM 744 N N . SER A 1 89 ? -13.918 2.407 -2.845 1.00 84.81 89 SER A N 1
ATOM 745 C CA . SER A 1 89 ? -14.085 3.658 -3.583 1.00 84.81 89 SER A CA 1
ATOM 7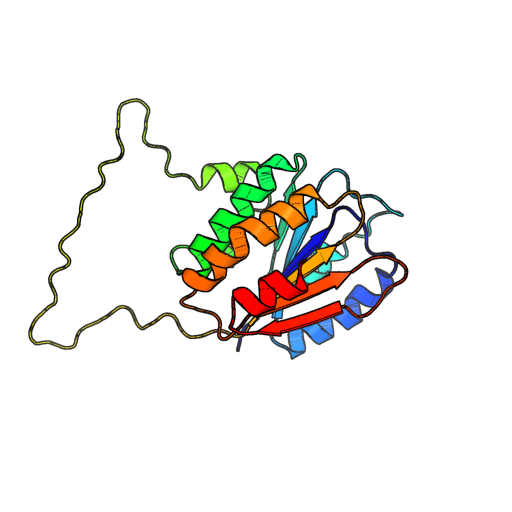46 C C . SER A 1 89 ? -12.751 4.287 -3.985 1.00 84.81 89 SER A C 1
ATOM 748 O O . SER A 1 89 ? -12.743 5.385 -4.539 1.00 84.81 89 SER A O 1
ATOM 750 N N . MET A 1 90 ? -11.617 3.606 -3.747 1.00 86.19 90 MET A N 1
ATOM 751 C CA . MET A 1 90 ? -10.310 4.101 -4.171 1.00 86.19 90 MET A CA 1
ATOM 752 C C . MET A 1 90 ? -10.297 4.328 -5.691 1.00 86.19 90 MET A C 1
ATOM 754 O O . MET A 1 90 ? -10.513 3.384 -6.453 1.00 86.19 90 MET A O 1
ATOM 758 N N . PRO A 1 91 ? -10.035 5.553 -6.168 1.00 85.00 91 PRO A N 1
ATOM 759 C CA . PRO A 1 91 ? -9.966 5.816 -7.595 1.00 85.00 91 PRO A CA 1
ATOM 760 C C . PRO A 1 91 ? -8.768 5.126 -8.255 1.00 85.00 91 PRO A C 1
ATOM 762 O O . PRO A 1 91 ? -7.759 4.847 -7.612 1.00 85.00 91 PRO A O 1
ATOM 765 N N . SER A 1 92 ? -8.844 4.936 -9.570 1.00 82.75 92 SER A N 1
ATOM 766 C CA . SER A 1 92 ? -7.756 4.377 -10.386 1.00 82.75 92 SER A CA 1
ATOM 767 C C . SER A 1 92 ? -6.683 5.400 -10.790 1.00 82.75 92 SER A C 1
ATOM 769 O O . SER A 1 92 ? -5.646 5.028 -11.344 1.00 82.75 92 SER A O 1
ATOM 771 N N . SER A 1 93 ? -6.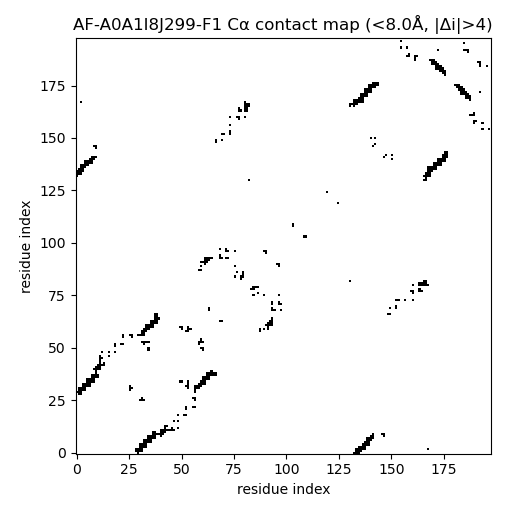890 6.696 -10.516 1.00 80.81 93 SER A N 1
ATOM 772 C CA . SER A 1 93 ? -5.944 7.758 -10.881 1.00 80.81 93 SER A CA 1
ATOM 773 C C . SER A 1 93 ? -5.756 8.816 -9.794 1.00 80.81 93 SER A C 1
ATOM 775 O O . SER A 1 93 ? -6.683 9.178 -9.061 1.00 80.81 93 SER A O 1
ATOM 777 N N . GLY A 1 94 ? -4.546 9.383 -9.742 1.00 76.62 94 GLY A N 1
ATOM 778 C CA . GLY A 1 94 ? -4.217 10.467 -8.814 1.00 76.62 94 GLY A CA 1
ATOM 779 C C . GLY A 1 94 ? -5.065 11.731 -8.999 1.00 76.62 94 GLY A C 1
ATOM 780 O O . GLY A 1 94 ? -5.387 12.402 -8.022 1.00 76.62 94 GLY A O 1
ATOM 781 N N . ALA A 1 95 ? -5.494 12.030 -10.229 1.00 76.81 95 ALA A N 1
ATOM 782 C CA . ALA A 1 95 ? -6.373 13.166 -10.509 1.00 76.81 95 ALA A CA 1
ATOM 783 C C . ALA A 1 95 ? -7.745 13.011 -9.833 1.00 76.81 95 ALA A C 1
ATOM 785 O O . ALA A 1 95 ? -8.257 13.968 -9.253 1.00 76.81 95 ALA A O 1
ATOM 786 N N . ARG A 1 96 ? -8.318 11.799 -9.852 1.00 79.44 96 ARG A N 1
ATOM 787 C CA . ARG A 1 96 ? -9.579 11.499 -9.159 1.00 79.44 96 ARG A CA 1
ATOM 788 C C . ARG A 1 96 ? -9.405 11.506 -7.639 1.00 79.44 96 ARG A C 1
ATOM 790 O O . ARG A 1 96 ? -10.252 12.059 -6.953 1.00 79.44 96 ARG A O 1
ATOM 797 N N . LEU A 1 97 ? -8.279 11.009 -7.118 1.00 81.88 97 LEU A N 1
ATOM 798 C CA . LEU A 1 97 ? -7.947 11.131 -5.689 1.00 81.88 97 LEU A CA 1
ATOM 799 C C . LEU A 1 97 ? -7.866 12.592 -5.225 1.00 81.88 97 LEU A C 1
ATOM 801 O O . LEU A 1 97 ? -8.368 12.927 -4.155 1.00 81.88 97 LEU A O 1
ATOM 805 N N . ARG A 1 98 ? -7.276 13.479 -6.035 1.00 76.75 98 ARG A N 1
ATOM 806 C CA . ARG A 1 98 ? -7.224 14.922 -5.753 1.00 76.75 98 ARG A CA 1
ATOM 807 C C . ARG A 1 98 ? -8.623 15.545 -5.680 1.00 76.75 98 ARG A C 1
ATOM 809 O O . ARG A 1 98 ? -8.844 16.422 -4.848 1.00 76.75 98 ARG A O 1
ATOM 816 N N . ARG A 1 99 ? -9.557 15.072 -6.514 1.00 72.94 99 ARG A N 1
ATOM 817 C CA . ARG A 1 99 ? -10.966 15.501 -6.536 1.00 72.94 99 ARG A CA 1
ATOM 818 C C . ARG A 1 99 ? -11.806 14.968 -5.369 1.00 72.94 99 ARG A C 1
ATOM 820 O O . ARG A 1 99 ? -12.909 15.446 -5.187 1.00 72.94 99 ARG A O 1
ATOM 827 N N . LEU A 1 100 ? -11.280 14.070 -4.527 1.00 65.81 100 LEU A N 1
ATOM 828 C CA . LEU A 1 100 ? -11.916 13.706 -3.245 1.00 65.81 100 LEU A CA 1
ATOM 829 C C . LEU A 1 100 ? -11.743 14.787 -2.153 1.00 65.81 100 LEU A C 1
ATOM 831 O O . LEU A 1 100 ? -12.064 14.556 -0.978 1.00 65.81 100 LEU A O 1
ATOM 835 N N . ARG A 1 101 ? -11.184 15.958 -2.498 1.00 58.09 101 ARG A N 1
ATOM 836 C CA . ARG A 1 101 ? -11.456 17.187 -1.746 1.00 58.09 101 ARG A CA 1
ATOM 837 C C . ARG A 1 101 ? -12.913 17.559 -2.023 1.00 58.09 101 ARG A C 1
ATOM 839 O O . ARG A 1 101 ? -13.239 17.690 -3.198 1.00 58.09 101 ARG A O 1
ATOM 846 N N . PRO A 1 102 ? -13.739 17.801 -0.993 1.00 54.50 102 PRO A N 1
ATOM 847 C CA . PRO A 1 102 ? -14.892 18.667 -1.183 1.00 54.50 102 PRO A CA 1
ATOM 848 C C . PRO A 1 102 ? -14.364 19.942 -1.850 1.00 54.50 102 PRO A C 1
ATOM 850 O O . PRO A 1 102 ? -13.425 20.560 -1.332 1.00 54.50 102 PRO A O 1
ATOM 853 N N . ARG A 1 103 ? -14.836 20.236 -3.059 1.00 52.22 103 ARG A N 1
ATOM 854 C CA . ARG A 1 103 ? -14.701 21.573 -3.623 1.00 52.22 103 ARG A CA 1
ATOM 855 C C . ARG A 1 103 ? -15.890 22.330 -3.064 1.00 52.22 103 ARG A C 1
ATOM 857 O O . ARG A 1 103 ? -17.015 21.928 -3.338 1.00 52.22 103 ARG A O 1
ATOM 864 N N . CYS A 1 104 ? -15.634 23.344 -2.250 1.00 49.59 104 CYS A N 1
ATOM 865 C CA . CYS A 1 104 ? -16.646 24.371 -2.083 1.00 49.59 104 CYS A CA 1
ATOM 866 C C . CYS A 1 104 ? -16.771 25.075 -3.448 1.00 49.59 104 CYS A C 1
ATOM 868 O O . CYS A 1 104 ? -15.731 25.271 -4.096 1.00 49.59 104 CYS A O 1
ATOM 870 N N . PRO A 1 105 ? -17.991 25.336 -3.946 1.00 65.25 105 PRO A N 1
ATOM 871 C CA . PRO A 1 105 ? -18.185 26.189 -5.117 1.00 65.25 105 PRO A CA 1
ATOM 872 C C . PRO A 1 105 ? -17.537 27.571 -4.910 1.00 65.25 105 PRO A C 1
ATOM 874 O O . PRO A 1 105 ? -17.181 27.908 -3.782 1.00 65.25 105 PRO A O 1
ATOM 877 N N . ALA A 1 106 ? -17.332 28.327 -5.996 1.00 64.25 106 ALA A N 1
ATOM 878 C CA . ALA A 1 106 ? -16.510 29.547 -6.004 1.00 64.25 106 ALA A CA 1
ATOM 879 C C . ALA A 1 106 ? -16.935 30.595 -4.956 1.00 64.25 106 ALA A C 1
ATOM 881 O O . ALA A 1 106 ? -16.068 31.274 -4.417 1.00 64.25 106 ALA A O 1
ATOM 882 N N . ASP A 1 107 ? -18.214 30.601 -4.577 1.00 66.94 107 ASP A N 1
ATOM 883 C CA . ASP A 1 107 ? -18.804 31.591 -3.665 1.00 66.94 107 ASP A CA 1
ATOM 884 C C . ASP A 1 107 ? -19.133 31.019 -2.277 1.00 66.94 107 ASP A C 1
ATOM 886 O O . ASP A 1 107 ? -19.788 31.653 -1.456 1.00 66.94 107 ASP A O 1
ATOM 890 N N . TYR A 1 108 ? -18.684 29.795 -1.994 1.00 53.00 108 TYR A N 1
ATOM 891 C CA . TYR A 1 108 ? -18.949 29.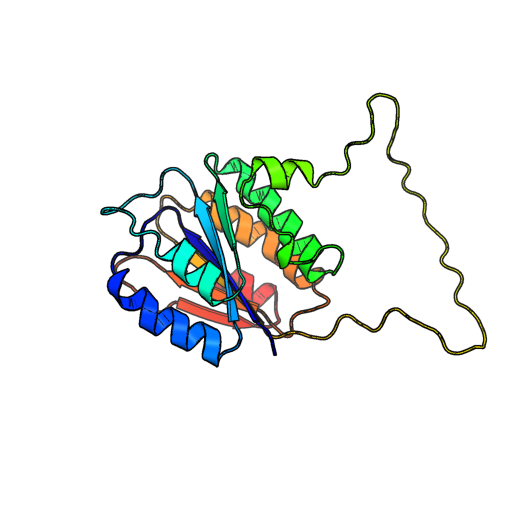117 -0.730 1.00 53.00 108 TYR A CA 1
ATOM 892 C C . TYR A 1 108 ? -17.646 28.923 0.035 1.00 53.00 108 TYR A C 1
ATOM 894 O O . TYR A 1 108 ? -16.674 28.347 -0.462 1.00 53.00 108 TYR A O 1
ATOM 902 N N . TYR A 1 109 ? -17.638 29.324 1.300 1.00 51.69 109 TYR A N 1
ATOM 903 C CA . TYR A 1 109 ? -16.558 29.011 2.225 1.00 51.69 109 TYR A CA 1
ATOM 904 C C . TYR A 1 109 ? -16.898 27.763 3.043 1.00 51.69 109 TYR A C 1
ATOM 906 O O . TYR A 1 109 ? -18.048 27.361 3.211 1.00 51.69 109 TYR A O 1
ATOM 914 N N . LYS A 1 110 ? -15.859 27.076 3.518 1.00 50.19 110 LYS A N 1
ATOM 915 C CA . LYS A 1 110 ? -16.026 25.896 4.364 1.00 50.19 110 LYS A CA 1
ATOM 916 C C . LYS A 1 110 ? -16.314 26.360 5.794 1.00 50.19 110 LYS A C 1
ATOM 918 O O . LYS A 1 110 ? -15.380 26.738 6.491 1.00 50.19 110 LYS A O 1
ATOM 923 N N . LEU A 1 111 ? -17.569 26.276 6.226 1.00 49.53 111 LEU A N 1
ATOM 924 C CA . LEU A 1 111 ? -17.933 26.389 7.639 1.00 49.53 111 LEU A CA 1
ATOM 925 C C . LEU A 1 111 ? -17.415 25.158 8.399 1.00 49.53 111 LEU A C 1
ATOM 927 O O . LEU A 1 111 ? -17.697 24.013 8.034 1.00 49.53 111 LEU A O 1
ATOM 931 N N . GLU A 1 112 ? -16.594 25.380 9.427 1.00 48.72 112 GLU A N 1
ATOM 932 C CA . GLU A 1 112 ? -16.290 24.355 10.427 1.00 48.72 112 GLU A CA 1
ATOM 933 C C . GLU A 1 112 ? -17.310 24.466 11.555 1.00 48.72 112 GLU A C 1
ATOM 935 O O . GLU A 1 112 ? -17.047 25.064 12.589 1.00 48.72 112 GLU A O 1
ATOM 940 N N . GLU A 1 113 ? -18.496 23.898 11.344 1.00 43.84 113 GLU A N 1
ATOM 941 C CA . GLU A 1 113 ? -19.470 23.771 12.423 1.00 43.84 113 GLU A CA 1
ATOM 942 C C . GLU A 1 113 ? -19.040 22.667 13.391 1.00 43.84 113 GLU A C 1
ATOM 944 O O . GLU A 1 113 ? -18.885 21.491 13.033 1.00 43.84 113 GLU A O 1
ATOM 949 N N . THR A 1 114 ? -18.879 23.038 14.657 1.00 42.97 114 THR A N 1
ATOM 950 C CA . THR A 1 114 ? -18.938 22.109 15.780 1.00 42.97 114 THR A CA 1
ATOM 951 C C . THR A 1 114 ? -20.381 21.645 15.939 1.00 42.97 114 THR A C 1
ATOM 953 O O . THR A 1 114 ? -21.156 22.208 16.705 1.00 42.97 114 THR A O 1
ATOM 956 N N . VAL A 1 115 ? -20.755 20.590 15.215 1.00 43.88 115 VAL A N 1
ATOM 957 C CA . VAL A 1 115 ? -22.054 19.941 15.416 1.00 43.88 115 VAL A CA 1
ATOM 958 C C . VAL A 1 115 ? -22.082 19.352 16.830 1.00 43.88 115 VAL A C 1
ATOM 960 O O . VAL A 1 115 ? -21.375 18.380 17.120 1.00 43.88 115 VAL A O 1
ATOM 963 N N . ARG A 1 116 ? -22.897 19.929 17.721 1.00 39.94 116 ARG A N 1
ATOM 964 C CA . ARG A 1 116 ? -23.294 19.266 18.968 1.00 39.94 116 ARG A CA 1
ATOM 965 C C . ARG A 1 116 ? -24.186 18.091 18.585 1.00 39.94 116 ARG A C 1
ATOM 967 O O . ARG A 1 116 ? -25.335 18.266 18.207 1.00 39.94 116 ARG A O 1
ATOM 974 N N . VAL A 1 117 ? -23.631 16.885 18.632 1.00 46.25 117 VAL A N 1
ATOM 975 C CA . VAL A 1 117 ? -24.418 15.662 18.466 1.00 46.25 117 VAL A CA 1
ATOM 976 C C . VAL A 1 117 ? -25.148 15.428 19.784 1.00 46.25 117 VAL A C 1
ATOM 978 O O . VAL A 1 117 ? -24.499 15.141 20.792 1.00 46.25 117 VAL A O 1
ATOM 981 N N . CYS A 1 118 ? -26.473 15.575 19.795 1.00 39.41 118 CYS A N 1
ATOM 982 C CA . CYS A 1 118 ? -27.284 15.168 20.937 1.00 39.41 118 CYS A CA 1
ATOM 983 C C . CYS A 1 118 ? -27.045 13.676 21.195 1.00 39.41 118 CYS A C 1
ATOM 985 O O . CYS A 1 118 ? -27.190 12.852 20.291 1.00 39.41 118 CYS A O 1
ATOM 987 N N . LYS A 1 119 ? -26.655 13.321 22.422 1.00 44.88 119 LYS A N 1
ATOM 988 C CA . LYS A 1 119 ? -26.758 11.937 22.883 1.00 44.88 119 LYS A CA 1
ATOM 989 C C . LYS A 1 119 ? -28.207 11.731 23.297 1.00 44.88 119 LYS A C 1
ATOM 991 O O . LYS A 1 119 ? -28.689 12.457 24.161 1.00 44.88 119 LYS A O 1
ATOM 996 N N . CYS A 1 120 ? -28.898 10.788 22.667 1.00 39.84 120 CYS A N 1
ATOM 997 C CA . CYS A 1 120 ? -30.226 10.394 23.114 1.00 39.84 120 CYS A CA 1
ATOM 998 C C . CYS A 1 120 ? -30.096 9.719 24.481 1.00 39.84 120 CYS A C 1
ATOM 1000 O O . CYS A 1 120 ? -29.488 8.655 24.607 1.00 39.84 120 CYS A O 1
ATOM 1002 N N . SER A 1 121 ? -30.648 10.367 25.500 1.00 49.53 121 SER A N 1
ATOM 1003 C CA . SER A 1 121 ? -30.881 9.780 26.811 1.00 49.53 121 SER A CA 1
ATOM 1004 C C . SER A 1 121 ? -32.146 8.928 26.701 1.00 49.53 121 SER A C 1
ATOM 1006 O O . SER A 1 121 ? -33.226 9.472 26.515 1.00 49.53 121 SER A O 1
ATOM 1008 N N . ASN A 1 122 ? -31.991 7.608 26.807 1.00 51.09 122 ASN A N 1
ATOM 1009 C CA . ASN A 1 122 ? -33.050 6.595 26.932 1.00 51.09 122 ASN A CA 1
ATOM 1010 C C . ASN A 1 122 ? -33.796 6.215 25.637 1.00 51.09 122 ASN A C 1
ATOM 1012 O O . ASN A 1 122 ? -34.751 6.857 25.219 1.00 51.09 122 ASN A O 1
ATOM 1016 N N . GLY A 1 123 ? -33.368 5.094 25.043 1.00 41.94 123 GLY A N 1
ATOM 1017 C CA . GLY A 1 123 ? -34.041 4.427 23.924 1.00 41.94 123 GLY A CA 1
ATOM 1018 C C . GLY A 1 123 ? -33.047 3.828 22.932 1.00 41.94 123 GLY A C 1
ATOM 1019 O O . GLY A 1 123 ? -32.888 4.359 21.841 1.00 41.94 123 GLY A O 1
ATOM 1020 N N . THR A 1 124 ? -32.321 2.782 23.353 1.00 42.12 124 THR A N 1
ATOM 1021 C CA . THR A 1 124 ? -31.349 1.994 22.560 1.00 42.12 124 THR A CA 1
ATOM 1022 C C . THR A 1 124 ? -30.597 2.798 21.502 1.00 42.12 124 THR A C 1
ATOM 1024 O O . THR A 1 124 ? -30.923 2.779 20.316 1.00 42.12 124 THR A O 1
ATOM 1027 N N . ASP A 1 125 ? -29.568 3.488 21.979 1.00 40.00 125 ASP A N 1
ATOM 1028 C CA . ASP A 1 125 ? -28.514 4.136 21.215 1.00 40.00 125 ASP A CA 1
ATOM 1029 C C . ASP A 1 125 ? -28.128 3.304 19.975 1.00 40.00 125 ASP A C 1
ATOM 1031 O O . ASP A 1 125 ? -27.324 2.373 20.049 1.00 40.00 125 ASP A O 1
ATOM 1035 N N . GLN A 1 126 ? -28.681 3.641 18.803 1.00 43.03 126 GLN A N 1
ATOM 1036 C CA . GLN A 1 126 ? -28.102 3.242 17.522 1.00 43.03 126 GLN A CA 1
ATOM 1037 C C . GLN A 1 126 ? -26.835 4.076 17.301 1.00 43.03 126 GLN A C 1
ATOM 1039 O O . GLN A 1 126 ? -26.681 4.791 16.306 1.00 43.03 126 GLN A O 1
ATOM 1044 N N . THR A 1 127 ? -25.877 3.964 18.225 1.00 45.22 127 THR A N 1
ATOM 1045 C CA . THR A 1 127 ? -24.486 4.256 17.934 1.00 45.22 127 THR A CA 1
ATOM 1046 C C . THR A 1 127 ? -24.155 3.401 16.731 1.00 45.22 127 THR A C 1
ATOM 1048 O O . THR A 1 127 ? -24.121 2.173 16.808 1.00 45.22 127 THR A O 1
ATOM 1051 N N . LYS A 1 128 ? -23.960 4.054 15.579 1.00 41.50 128 LYS A N 1
ATOM 1052 C CA . LYS A 1 128 ? -23.450 3.420 14.364 1.00 41.50 128 LYS A CA 1
ATOM 1053 C C . LYS A 1 128 ? -22.386 2.411 14.799 1.00 41.50 128 LYS A C 1
ATOM 1055 O O . LYS A 1 128 ? -21.380 2.861 15.362 1.00 41.50 128 LYS A O 1
ATOM 1060 N N . PRO A 1 129 ? -22.614 1.094 14.616 1.00 47.62 129 PRO A N 1
ATOM 1061 C CA . PRO A 1 129 ? -21.858 0.086 15.337 1.00 47.62 129 PRO A CA 1
ATOM 1062 C C . PRO A 1 129 ? -20.372 0.348 15.122 1.00 47.62 129 PRO A C 1
ATOM 1064 O O . PRO A 1 129 ? -19.987 0.704 13.993 1.00 47.62 129 PRO A O 1
ATOM 1067 N N . PRO A 1 130 ? -19.542 0.236 16.178 1.00 50.88 130 PRO A N 1
ATOM 1068 C CA . PRO A 1 130 ? -18.122 0.514 16.073 1.00 50.88 130 PRO A CA 1
ATOM 1069 C C . PRO A 1 130 ? -17.586 -0.209 14.835 1.00 50.88 130 PRO A C 1
ATOM 1071 O O . PRO A 1 130 ? -17.941 -1.374 14.609 1.00 50.88 130 PRO A O 1
ATOM 1074 N N . PRO A 1 131 ? -16.816 0.478 13.967 1.00 57.81 131 PRO A N 1
ATOM 1075 C CA . PRO A 1 131 ? -16.414 -0.089 12.692 1.00 57.81 131 PRO A CA 1
ATOM 1076 C C . PRO A 1 131 ? -15.816 -1.474 12.925 1.00 57.81 131 PRO A C 1
ATOM 1078 O O . PRO A 1 131 ? -14.817 -1.585 13.633 1.00 57.81 131 PRO A O 1
ATOM 1081 N N . ARG A 1 132 ? -16.432 -2.525 12.359 1.00 65.00 132 ARG A N 1
ATOM 1082 C CA . ARG A 1 132 ? -15.970 -3.907 12.562 1.00 65.00 132 ARG A CA 1
ATOM 1083 C C . ARG A 1 132 ? -14.459 -3.970 12.363 1.00 65.00 132 ARG A C 1
ATOM 1085 O O . ARG A 1 132 ? -13.972 -3.597 11.288 1.00 65.00 132 ARG A O 1
ATOM 1092 N N . VAL A 1 133 ? -13.743 -4.440 13.386 1.00 63.53 133 VAL A N 1
ATOM 1093 C CA . VAL A 1 133 ? -12.293 -4.604 13.317 1.00 63.53 133 VAL A CA 1
ATOM 1094 C C . VAL A 1 133 ? -11.996 -5.649 12.243 1.00 63.53 133 VAL A C 1
ATOM 1096 O O . VAL A 1 133 ? -12.347 -6.824 12.347 1.00 63.53 133 VAL A O 1
ATOM 1099 N N . VAL A 1 134 ? -11.416 -5.189 11.144 1.00 77.94 134 VAL A N 1
ATOM 1100 C CA . VAL A 1 134 ? -10.969 -6.000 10.019 1.00 77.94 134 VAL A CA 1
ATOM 1101 C C . VAL A 1 134 ? -9.551 -6.519 10.293 1.00 77.94 134 VAL A C 1
ATOM 1103 O O . VAL A 1 134 ? -9.048 -6.402 11.406 1.00 77.94 134 VAL A O 1
ATOM 1106 N N . GLY A 1 135 ? -8.925 -7.191 9.323 1.00 88.94 135 GLY A N 1
ATOM 1107 C CA . GLY A 1 135 ? -7.615 -7.818 9.522 1.00 88.94 135 GLY A CA 1
ATOM 1108 C C . GLY A 1 135 ? -6.476 -6.811 9.712 1.00 88.94 135 GLY A C 1
ATOM 1109 O O . GLY A 1 135 ? -6.554 -5.863 10.491 1.00 88.94 135 GLY A O 1
ATOM 1110 N N . SER A 1 136 ? -5.397 -7.012 8.974 1.00 92.62 136 SER A N 1
ATOM 1111 C CA . SER A 1 136 ? -4.233 -6.126 9.000 1.00 92.62 136 SER A CA 1
ATOM 1112 C C . SER A 1 136 ? -4.300 -5.116 7.859 1.00 92.62 136 SER A C 1
ATOM 1114 O O . SER A 1 136 ? -4.810 -5.432 6.776 1.00 92.62 136 SER A O 1
ATOM 1116 N N . LEU A 1 137 ? -3.756 -3.919 8.083 1.00 92.69 137 LEU A N 1
ATOM 1117 C CA . LEU A 1 137 ? -3.412 -2.998 7.002 1.00 92.69 137 LEU A CA 1
ATOM 1118 C C . LEU A 1 137 ? -1.928 -3.162 6.675 1.00 92.69 137 LEU A C 1
ATOM 1120 O O . LEU A 1 137 ? -1.058 -2.818 7.471 1.00 92.69 137 LEU A O 1
ATOM 1124 N N . ALA A 1 138 ? -1.647 -3.701 5.498 1.00 92.44 138 ALA A N 1
ATOM 1125 C CA . ALA A 1 138 ? -0.307 -4.007 5.045 1.00 92.44 138 ALA A CA 1
ATOM 1126 C C . ALA A 1 138 ? 0.177 -3.024 3.969 1.00 92.44 138 ALA A C 1
ATOM 1128 O O . ALA A 1 138 ? -0.592 -2.628 3.092 1.00 92.44 138 ALA A O 1
ATOM 1129 N N . PHE A 1 139 ? 1.462 -2.681 4.009 1.00 90.69 139 PHE A N 1
ATOM 1130 C CA . PHE A 1 139 ? 2.176 -1.958 2.961 1.00 90.69 139 PHE A CA 1
ATOM 1131 C C . PHE A 1 139 ? 3.407 -2.754 2.545 1.00 90.69 139 PHE A C 1
ATOM 1133 O O . PHE A 1 139 ? 4.218 -3.120 3.387 1.00 90.69 139 PHE A O 1
ATOM 1140 N N . THR A 1 140 ? 3.571 -2.977 1.252 1.00 91.31 140 THR A N 1
ATOM 1141 C CA . THR A 1 140 ? 4.777 -3.543 0.654 1.00 91.31 140 THR A CA 1
ATOM 1142 C C . THR A 1 140 ? 5.338 -2.499 -0.296 1.00 91.31 140 THR A C 1
ATOM 1144 O O . THR A 1 140 ? 4.678 -2.130 -1.268 1.00 91.31 140 THR A O 1
ATOM 1147 N N . ILE A 1 141 ? 6.503 -1.958 0.043 1.00 87.25 141 ILE A N 1
ATOM 1148 C CA . ILE A 1 141 ? 7.058 -0.759 -0.584 1.00 87.25 141 ILE A CA 1
ATOM 1149 C C . ILE A 1 141 ? 8.359 -1.123 -1.278 1.00 87.25 141 ILE A C 1
ATOM 1151 O O . ILE A 1 141 ? 9.292 -1.615 -0.646 1.00 87.25 141 ILE A O 1
ATOM 1155 N N . ASP A 1 142 ? 8.407 -0.850 -2.568 1.00 81.25 142 ASP A N 1
ATOM 1156 C CA . ASP A 1 142 ? 9.631 -0.891 -3.350 1.00 81.25 142 ASP A CA 1
ATOM 1157 C C . ASP A 1 142 ? 10.627 0.124 -2.772 1.00 81.25 142 ASP A C 1
ATOM 1159 O O . ASP A 1 142 ? 10.297 1.309 -2.648 1.00 81.25 142 ASP A O 1
ATOM 1163 N N . ASN A 1 143 ? 11.800 -0.342 -2.336 1.00 80.62 143 ASN A N 1
ATOM 1164 C CA . ASN A 1 143 ? 12.815 0.498 -1.697 1.00 80.62 143 ASN A CA 1
ATOM 1165 C C . ASN A 1 143 ? 14.059 0.738 -2.557 1.00 80.62 143 ASN A C 1
ATOM 1167 O O . ASN A 1 143 ? 15.115 1.073 -2.015 1.00 80.62 143 ASN A O 1
ATOM 1171 N N . THR A 1 144 ? 13.926 0.602 -3.877 1.00 80.56 144 THR A N 1
ATOM 1172 C CA . THR A 1 144 ? 14.911 1.092 -4.848 1.00 80.56 144 THR A CA 1
ATOM 1173 C C . THR A 1 144 ? 15.156 2.600 -4.683 1.00 80.56 144 THR A C 1
ATOM 1175 O O . THR A 1 144 ? 14.293 3.351 -4.216 1.00 80.56 144 THR A O 1
ATOM 1178 N N . GLY A 1 145 ? 16.340 3.079 -5.084 1.00 74.56 145 GLY A N 1
ATOM 1179 C CA . GLY A 1 145 ? 16.712 4.497 -4.954 1.00 74.56 145 GLY A CA 1
ATOM 1180 C C . GLY A 1 145 ? 15.742 5.452 -5.660 1.00 74.56 145 GLY A C 1
ATOM 1181 O O . GLY A 1 145 ? 15.528 6.576 -5.206 1.00 74.56 145 GLY A O 1
ATOM 1182 N N . SER A 1 146 ? 15.062 4.993 -6.715 1.00 76.94 146 SER A N 1
ATOM 1183 C CA . SER A 1 146 ? 14.036 5.768 -7.405 1.00 76.94 146 SER A CA 1
ATOM 1184 C C . SER A 1 146 ? 12.804 6.017 -6.527 1.00 76.94 146 SER A C 1
ATOM 1186 O O . SER A 1 146 ? 12.168 7.044 -6.709 1.00 76.94 146 SER A O 1
ATOM 1188 N N . MET A 1 147 ? 12.491 5.201 -5.524 1.00 79.19 147 MET A N 1
ATOM 1189 C CA . MET A 1 147 ? 11.264 5.295 -4.714 1.00 79.19 147 MET A CA 1
ATOM 1190 C C . MET A 1 147 ? 11.369 6.189 -3.462 1.00 79.19 147 MET A C 1
ATOM 1192 O O . MET A 1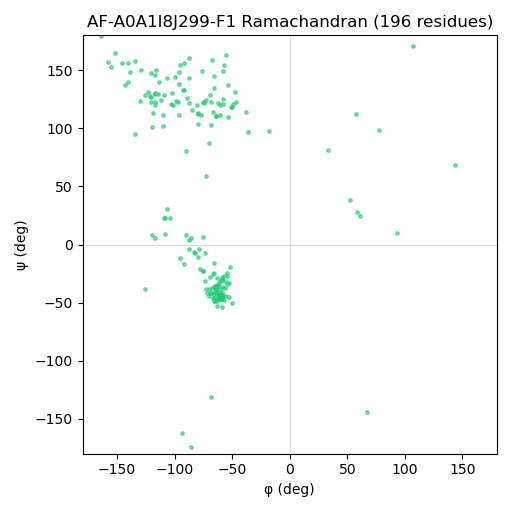 147 ? 10.455 6.242 -2.630 1.00 79.19 147 MET A O 1
ATOM 1196 N N . TRP A 1 148 ? 12.471 6.928 -3.302 1.00 75.69 148 TRP A N 1
ATOM 1197 C CA . TRP A 1 148 ? 12.780 7.670 -2.072 1.00 75.69 148 TRP A CA 1
ATOM 1198 C C . TRP A 1 148 ? 11.693 8.669 -1.629 1.00 75.69 148 TRP A C 1
ATOM 1200 O O . TRP A 1 148 ? 11.425 8.806 -0.431 1.00 75.69 148 TRP A O 1
ATOM 1210 N N . ARG A 1 149 ? 11.030 9.363 -2.569 1.00 77.19 149 ARG A N 1
ATOM 1211 C CA . ARG A 1 149 ? 9.988 10.366 -2.256 1.00 77.19 149 ARG A CA 1
ATOM 1212 C C . ARG A 1 149 ? 8.739 9.708 -1.683 1.00 77.19 149 ARG A C 1
ATOM 1214 O O . ARG A 1 149 ? 8.150 10.216 -0.729 1.00 77.19 149 ARG A O 1
ATOM 1221 N N . GLU A 1 150 ? 8.344 8.582 -2.254 1.00 79.31 150 GLU A N 1
ATOM 1222 C CA . GLU A 1 150 ? 7.209 7.769 -1.840 1.00 79.31 150 GLU A CA 1
ATOM 1223 C C . GLU A 1 150 ? 7.469 7.162 -0.465 1.00 79.31 150 GLU A C 1
ATOM 1225 O O . GLU A 1 150 ? 6.630 7.295 0.425 1.00 79.31 150 GLU A O 1
ATOM 1230 N N . ILE A 1 151 ? 8.660 6.595 -0.251 1.00 75.75 151 ILE A N 1
ATOM 1231 C CA . ILE A 1 151 ? 9.095 6.085 1.055 1.00 75.75 151 ILE A CA 1
ATOM 1232 C C . ILE A 1 151 ? 9.036 7.196 2.103 1.00 75.75 151 ILE A C 1
ATOM 1234 O O . ILE A 1 151 ? 8.450 7.000 3.170 1.00 75.75 151 ILE A O 1
ATOM 1238 N N . ARG A 1 152 ? 9.573 8.387 1.800 1.00 79.12 152 ARG A N 1
ATOM 1239 C CA . ARG A 1 152 ? 9.504 9.545 2.703 1.00 79.12 152 ARG A CA 1
ATOM 1240 C C . ARG A 1 152 ? 8.055 9.922 3.005 1.00 79.12 152 ARG A C 1
ATOM 1242 O O . ARG A 1 152 ? 7.706 10.110 4.165 1.00 79.12 152 ARG A O 1
ATOM 1249 N N . ALA A 1 153 ? 7.186 9.961 1.997 1.00 76.75 153 ALA A N 1
ATOM 1250 C CA . ALA A 1 153 ? 5.771 10.259 2.186 1.00 76.75 153 ALA A CA 1
ATOM 1251 C C . ALA A 1 153 ? 5.047 9.196 3.031 1.00 76.75 153 ALA A C 1
ATOM 1253 O O . ALA A 1 153 ? 4.207 9.564 3.860 1.00 76.75 153 ALA A O 1
ATOM 1254 N N . VAL A 1 154 ? 5.376 7.908 2.873 1.00 75.88 154 VAL A N 1
ATOM 1255 C CA . VAL A 1 154 ? 4.867 6.844 3.749 1.00 75.88 154 VAL A CA 1
ATOM 1256 C C . VAL A 1 154 ? 5.351 7.063 5.180 1.00 75.88 154 VAL A C 1
ATOM 1258 O O . VAL A 1 154 ? 4.514 7.178 6.076 1.00 75.88 154 VAL A O 1
ATOM 1261 N N . LYS A 1 155 ? 6.669 7.220 5.383 1.00 77.06 155 LYS A N 1
ATOM 1262 C CA . LYS A 1 155 ? 7.296 7.499 6.689 1.00 77.06 155 LYS A CA 1
ATOM 1263 C C . LYS A 1 155 ? 6.611 8.672 7.399 1.00 77.06 155 LYS A C 1
ATOM 1265 O O . LYS A 1 155 ? 6.182 8.540 8.542 1.00 77.06 155 LYS A O 1
ATOM 1270 N N . THR A 1 156 ? 6.430 9.800 6.711 1.00 79.44 156 THR A N 1
ATOM 1271 C CA . THR A 1 156 ? 5.815 11.009 7.282 1.00 79.44 156 THR A CA 1
ATOM 1272 C C . THR A 1 156 ? 4.348 10.804 7.669 1.00 79.44 156 THR A C 1
ATOM 1274 O O . THR A 1 156 ? 3.888 11.359 8.666 1.00 79.44 156 THR A O 1
ATOM 1277 N N . ASN A 1 157 ? 3.582 10.019 6.906 1.00 78.94 157 ASN A N 1
ATOM 1278 C CA . ASN A 1 157 ? 2.140 9.886 7.133 1.00 78.94 157 ASN A CA 1
ATOM 1279 C C . ASN A 1 157 ? 1.754 8.683 8.000 1.00 78.94 157 ASN A C 1
ATOM 1281 O O . ASN A 1 157 ? 0.616 8.630 8.467 1.00 78.94 157 ASN A O 1
ATOM 1285 N N . ILE A 1 158 ? 2.665 7.745 8.269 1.00 79.12 158 ILE A N 1
ATOM 1286 C CA . ILE A 1 158 ? 2.312 6.523 8.994 1.00 79.12 158 ILE A CA 1
ATOM 1287 C C . ILE A 1 158 ? 1.883 6.795 10.436 1.00 79.12 158 ILE A C 1
ATOM 1289 O O . ILE A 1 158 ? 0.911 6.199 10.886 1.00 79.12 158 ILE A O 1
ATOM 1293 N N . LYS A 1 159 ? 2.486 7.786 11.116 1.00 78.19 159 LYS A N 1
ATOM 1294 C CA . LYS A 1 159 ? 2.014 8.257 12.434 1.00 78.19 159 LYS A CA 1
ATOM 1295 C C . LYS A 1 159 ? 0.530 8.621 12.396 1.00 78.19 159 LYS A C 1
ATOM 1297 O O . LYS A 1 159 ? -0.234 8.226 13.272 1.00 78.19 159 LYS A O 1
ATOM 1302 N N . ARG A 1 160 ? 0.118 9.352 11.354 1.00 83.38 160 ARG A N 1
ATOM 1303 C CA . ARG A 1 160 ? -1.266 9.812 11.174 1.00 83.38 160 ARG A CA 1
ATOM 1304 C C . ARG A 1 160 ? -2.207 8.654 10.871 1.00 83.38 160 ARG A C 1
ATOM 1306 O O . ARG A 1 160 ? -3.302 8.630 11.412 1.00 83.38 160 ARG A O 1
ATOM 1313 N N . ILE A 1 161 ? -1.789 7.704 10.033 1.00 84.44 161 ILE A N 1
ATOM 1314 C CA . ILE A 1 161 ? -2.591 6.515 9.712 1.00 84.44 161 ILE A CA 1
ATOM 1315 C C . ILE A 1 161 ? -2.784 5.653 10.959 1.00 84.44 161 ILE A C 1
ATOM 1317 O O . ILE A 1 161 ? -3.919 5.308 11.271 1.00 84.44 161 ILE A O 1
ATOM 1321 N N . VAL A 1 162 ? -1.701 5.368 11.692 1.00 82.00 162 VAL A N 1
ATOM 1322 C CA . VAL A 1 162 ? -1.748 4.559 12.916 1.00 82.00 162 VAL A CA 1
ATOM 1323 C C . VAL A 1 162 ? -2.653 5.201 13.962 1.00 82.00 162 VAL A C 1
ATOM 1325 O O . VAL A 1 162 ? -3.540 4.525 14.474 1.00 82.00 162 VAL A O 1
ATOM 1328 N N . LYS A 1 163 ? -2.512 6.513 14.198 1.00 82.25 163 LYS A N 1
ATOM 1329 C CA . LYS A 1 163 ? -3.355 7.265 15.141 1.00 82.25 163 LYS A CA 1
ATOM 1330 C C . LYS A 1 163 ? -4.824 7.358 14.705 1.00 82.25 163 LYS A C 1
ATOM 1332 O O . LYS A 1 163 ? -5.711 7.346 15.547 1.00 82.25 163 LYS A O 1
ATOM 1337 N N . ALA A 1 164 ? -5.101 7.479 13.405 1.00 84.44 164 ALA A N 1
ATOM 1338 C CA . ALA A 1 164 ? -6.464 7.637 12.886 1.00 84.44 164 ALA A CA 1
ATOM 1339 C C . ALA A 1 164 ? -7.226 6.313 12.719 1.00 84.44 164 ALA A C 1
ATOM 1341 O O . ALA A 1 164 ? -8.402 6.322 12.350 1.00 84.44 164 ALA A O 1
ATOM 1342 N N . ASN A 1 165 ? -6.564 5.176 12.914 1.00 84.56 165 ASN A N 1
ATOM 1343 C CA . ASN A 1 165 ? -7.145 3.881 12.625 1.00 84.56 165 ASN A CA 1
ATOM 1344 C C . ASN A 1 165 ? -8.161 3.447 13.665 1.00 84.56 165 ASN A C 1
ATOM 1346 O O . ASN A 1 165 ? -7.849 3.285 14.838 1.00 84.56 165 ASN A O 1
ATOM 1350 N N . ARG A 1 166 ? -9.367 3.181 13.174 1.00 83.69 166 ARG A N 1
ATOM 1351 C CA . ARG A 1 166 ? -10.483 2.638 13.946 1.00 83.69 166 ARG A CA 1
ATOM 1352 C C . ARG A 1 166 ? -10.915 1.261 13.442 1.00 83.69 166 ARG A C 1
ATOM 1354 O O . ARG A 1 166 ? -11.946 0.761 13.865 1.00 83.69 166 ARG A O 1
ATOM 1361 N N . ARG A 1 167 ? -10.190 0.684 12.472 1.00 84.94 167 ARG A N 1
ATOM 1362 C CA . ARG A 1 167 ? -10.670 -0.453 11.670 1.00 84.94 167 ARG A CA 1
ATOM 1363 C C . ARG A 1 167 ? -9.747 -1.656 11.655 1.00 84.94 167 ARG A C 1
ATOM 1365 O O . ARG A 1 167 ? -10.250 -2.763 11.606 1.00 84.94 167 ARG A O 1
ATOM 1372 N N . PHE A 1 168 ? -8.432 -1.491 11.623 1.00 89.31 168 PHE A N 1
ATOM 1373 C CA . PHE A 1 168 ? -7.497 -2.616 11.496 1.00 89.31 168 PHE A CA 1
ATOM 1374 C C . PHE A 1 168 ? -6.904 -3.004 12.846 1.00 89.31 168 PHE A C 1
ATOM 1376 O O . PHE A 1 168 ? -6.623 -2.131 13.665 1.00 89.31 168 PHE A O 1
ATOM 1383 N N . LYS A 1 169 ? -6.674 -4.305 13.051 1.00 90.38 169 LYS A N 1
ATOM 1384 C CA . LYS A 1 169 ? -6.075 -4.843 14.283 1.00 90.38 169 LYS A CA 1
ATOM 1385 C C . LYS A 1 169 ? -4.614 -4.424 14.454 1.00 90.38 169 LYS A C 1
ATOM 1387 O O . LYS A 1 169 ? -4.149 -4.226 15.573 1.00 90.38 169 LYS A O 1
ATOM 1392 N N . ASP A 1 170 ? -3.879 -4.361 13.351 1.00 90.00 170 ASP A N 1
ATOM 1393 C CA . ASP A 1 170 ? -2.452 -4.056 13.311 1.00 90.00 170 ASP A CA 1
ATOM 1394 C C . ASP A 1 170 ? -2.002 -3.676 11.895 1.00 90.00 170 ASP A C 1
ATOM 1396 O O . ASP A 1 170 ? -2.786 -3.655 10.936 1.00 90.00 170 ASP A O 1
ATOM 1400 N N . TYR A 1 171 ? -0.713 -3.366 11.792 1.00 90.69 171 TYR A N 1
ATOM 1401 C CA . TYR A 1 171 ? -0.045 -3.010 10.557 1.00 90.69 171 TYR A CA 1
ATOM 1402 C C . TYR A 1 171 ? 1.026 -4.018 10.211 1.00 90.69 171 TYR A C 1
ATOM 1404 O O . TYR A 1 171 ? 1.724 -4.524 11.091 1.00 90.69 171 TYR A O 1
ATOM 1412 N N . VAL A 1 172 ? 1.198 -4.241 8.914 1.00 91.94 172 VAL A N 1
ATOM 1413 C CA . VAL A 1 172 ? 2.320 -5.000 8.368 1.00 91.94 172 VAL A CA 1
ATOM 1414 C C . VAL A 1 172 ? 3.052 -4.111 7.378 1.00 91.94 172 VAL A C 1
ATOM 1416 O O . VAL A 1 172 ? 2.429 -3.486 6.527 1.00 91.94 172 VAL A O 1
ATOM 1419 N N . ILE A 1 173 ? 4.368 -4.016 7.483 1.00 90.38 173 ILE A N 1
ATOM 1420 C CA . ILE A 1 173 ? 5.168 -3.219 6.555 1.00 90.38 173 ILE A CA 1
ATOM 1421 C C . ILE A 1 173 ? 6.299 -4.086 6.063 1.00 90.38 173 ILE A C 1
ATOM 1423 O O . ILE A 1 173 ? 7.063 -4.617 6.861 1.00 90.38 173 ILE A O 1
ATOM 1427 N N . GLY A 1 174 ? 6.387 -4.229 4.752 1.00 90.56 174 GLY A N 1
ATOM 1428 C CA . GLY A 1 174 ? 7.492 -4.870 4.072 1.00 90.56 174 GLY A CA 1
ATOM 1429 C C . GLY A 1 174 ? 8.155 -3.904 3.110 1.00 90.56 174 GLY A C 1
ATOM 1430 O O . GLY A 1 174 ? 7.489 -3.055 2.514 1.00 90.56 174 GLY A O 1
ATOM 1431 N N . THR A 1 175 ? 9.456 -4.062 2.937 1.00 88.62 175 THR A N 1
ATOM 1432 C CA . THR A 1 175 ? 10.193 -3.439 1.840 1.00 88.62 175 THR A CA 1
ATOM 1433 C C . THR A 1 175 ? 10.755 -4.516 0.930 1.00 88.62 175 THR A C 1
ATOM 1435 O O . THR A 1 175 ? 11.033 -5.626 1.390 1.00 88.62 175 THR A O 1
ATOM 1438 N N . PHE A 1 176 ? 10.909 -4.208 -0.351 1.00 86.25 176 PHE A N 1
ATOM 1439 C CA . PHE A 1 176 ? 11.535 -5.111 -1.307 1.00 86.25 176 PHE A CA 1
ATOM 1440 C C . PHE A 1 176 ? 12.427 -4.336 -2.276 1.00 86.25 176 PHE A C 1
ATOM 1442 O O . PHE A 1 176 ? 12.083 -3.243 -2.720 1.00 86.25 176 PHE A O 1
ATOM 1449 N N . ASN A 1 177 ? 13.574 -4.930 -2.580 1.00 81.31 177 ASN A N 1
ATOM 1450 C CA . ASN A 1 177 ? 14.549 -4.474 -3.560 1.00 81.31 177 ASN A CA 1
ATOM 1451 C C . ASN A 1 177 ? 15.287 -5.711 -4.089 1.00 81.31 177 ASN A C 1
ATOM 1453 O O . ASN A 1 177 ? 15.221 -6.764 -3.456 1.00 81.31 177 ASN A O 1
ATOM 1457 N N . ASP A 1 178 ? 15.992 -5.581 -5.206 1.00 73.00 178 ASP A N 1
ATOM 1458 C CA . ASP A 1 178 ? 16.839 -6.634 -5.752 1.00 73.00 178 ASP A CA 1
ATOM 1459 C C . ASP A 1 178 ? 18.310 -6.458 -5.319 1.00 73.00 178 ASP A C 1
ATOM 1461 O O . ASP A 1 178 ? 18.814 -5.334 -5.359 1.00 73.00 178 ASP A O 1
ATOM 1465 N N . PRO A 1 179 ? 19.017 -7.543 -4.941 1.00 79.25 179 PRO A N 1
ATOM 1466 C CA . PRO A 1 179 ? 18.486 -8.886 -4.694 1.00 79.25 179 PRO A CA 1
ATOM 1467 C C . PRO A 1 179 ? 17.540 -8.907 -3.483 1.00 79.25 179 PRO A C 1
ATOM 1469 O O . PRO A 1 179 ? 17.756 -8.199 -2.495 1.00 79.25 179 PRO A O 1
ATOM 1472 N N . TYR A 1 180 ? 16.492 -9.737 -3.551 1.00 78.44 180 TYR A N 1
ATOM 1473 C CA . TYR A 1 180 ? 15.485 -9.795 -2.493 1.00 78.44 180 TYR A CA 1
ATOM 1474 C C . TYR A 1 180 ? 16.086 -10.241 -1.161 1.00 78.44 180 TYR A C 1
ATOM 1476 O O . TYR A 1 180 ? 16.597 -11.350 -1.023 1.00 78.44 180 TYR A O 1
ATOM 1484 N N . ARG A 1 181 ? 15.942 -9.385 -0.147 1.00 82.75 181 ARG A N 1
ATOM 1485 C CA . ARG A 1 181 ? 16.196 -9.715 1.256 1.00 82.75 181 ARG A CA 1
ATOM 1486 C C . ARG A 1 181 ? 14.918 -9.507 2.047 1.00 82.75 181 ARG A C 1
ATOM 1488 O O . ARG A 1 181 ? 14.308 -8.437 1.989 1.00 82.75 181 ARG A O 1
ATOM 1495 N N . ARG A 1 182 ? 14.502 -10.531 2.796 1.00 84.75 182 ARG A N 1
ATOM 1496 C CA . ARG A 1 182 ? 13.279 -10.473 3.599 1.00 84.75 182 ARG A CA 1
ATOM 1497 C C . ARG A 1 182 ? 13.390 -9.350 4.630 1.00 84.75 182 ARG A C 1
ATOM 1499 O O . ARG A 1 182 ? 14.133 -9.455 5.598 1.00 84.75 182 ARG A O 1
ATOM 1506 N N . LYS A 1 183 ? 12.585 -8.304 4.451 1.00 89.25 183 LYS A N 1
ATOM 1507 C CA . LYS A 1 183 ? 12.470 -7.182 5.384 1.00 89.25 183 LYS A CA 1
ATOM 1508 C C . LYS A 1 183 ? 10.992 -6.875 5.583 1.00 89.25 183 LYS A C 1
ATOM 1510 O O . LYS A 1 183 ? 10.380 -6.182 4.773 1.00 89.25 183 LYS A O 1
ATOM 1515 N N . VAL A 1 184 ? 10.400 -7.445 6.638 1.00 92.06 184 VAL A N 1
ATOM 1516 C CA . VAL A 1 184 ? 8.971 -7.311 6.974 1.00 92.06 184 VAL A CA 1
ATOM 1517 C C . VAL A 1 184 ? 8.784 -7.232 8.488 1.00 92.06 184 VAL A C 1
ATOM 1519 O O . VAL A 1 184 ? 9.379 -8.020 9.217 1.00 92.06 184 VAL A O 1
ATOM 1522 N N . ILE A 1 185 ? 7.911 -6.337 8.951 1.00 92.56 185 ILE A N 1
ATOM 1523 C CA . ILE A 1 185 ? 7.500 -6.219 10.353 1.00 92.56 185 ILE A CA 1
ATOM 1524 C C . ILE A 1 185 ? 5.978 -6.205 10.488 1.00 92.56 185 ILE A C 1
ATOM 1526 O O . ILE A 1 185 ? 5.271 -5.704 9.612 1.00 92.56 185 ILE A O 1
ATOM 1530 N N . ARG A 1 186 ? 5.470 -6.705 11.617 1.00 93.19 186 ARG A N 1
ATOM 1531 C CA . ARG A 1 186 ? 4.075 -6.566 12.048 1.00 93.19 186 ARG A CA 1
ATOM 1532 C C . ARG A 1 186 ? 4.044 -5.870 13.402 1.00 93.19 186 ARG A C 1
ATOM 1534 O O . ARG A 1 186 ? 4.725 -6.305 14.321 1.00 93.19 186 ARG A O 1
ATOM 1541 N N . SER A 1 187 ? 3.270 -4.798 13.540 1.00 90.88 187 SER A N 1
ATOM 1542 C CA . SER A 1 187 ? 3.154 -4.090 14.817 1.00 90.88 187 SER A CA 1
ATOM 1543 C C . SER A 1 187 ? 1.869 -3.272 14.914 1.00 90.88 187 SER A C 1
ATOM 1545 O O . SER A 1 187 ? 1.282 -2.869 13.909 1.00 90.88 187 SER A O 1
ATOM 1547 N N . ARG A 1 188 ? 1.445 -2.999 16.149 1.00 88.50 188 ARG A N 1
ATOM 1548 C CA . ARG A 1 188 ? 0.426 -1.986 16.469 1.00 88.50 188 ARG A CA 1
ATOM 1549 C C . ARG A 1 188 ? 1.044 -0.617 16.765 1.00 88.50 188 ARG A C 1
ATOM 1551 O O . ARG A 1 188 ? 0.345 0.389 16.725 1.00 88.50 188 ARG A O 1
ATOM 1558 N N . SER A 1 189 ? 2.347 -0.572 17.044 1.00 85.25 189 SER A N 1
ATOM 1559 C CA . SER A 1 189 ? 3.055 0.638 17.451 1.00 85.25 189 SER A CA 1
ATOM 1560 C C . SER A 1 189 ? 3.553 1.425 16.243 1.00 85.25 189 SER A C 1
ATOM 1562 O O . SER A 1 189 ? 4.366 0.940 15.450 1.00 85.25 189 SER A O 1
ATOM 1564 N N . ALA A 1 190 ? 3.116 2.684 16.141 1.00 81.44 190 ALA A N 1
ATOM 1565 C CA . ALA A 1 190 ? 3.635 3.627 15.152 1.00 81.44 190 ALA A CA 1
ATOM 1566 C C . ALA A 1 190 ? 5.151 3.812 15.293 1.00 81.44 190 ALA A C 1
ATOM 1568 O O . ALA A 1 190 ? 5.851 3.957 14.295 1.00 81.44 190 ALA A O 1
ATOM 1569 N N . TYR A 1 191 ? 5.658 3.797 16.526 1.00 84.44 191 TYR A N 1
ATOM 1570 C CA . TYR A 1 191 ? 7.074 3.973 16.810 1.00 84.44 191 TYR A CA 1
ATOM 1571 C C . TYR A 1 191 ? 7.913 2.810 16.261 1.00 84.44 191 TYR A C 1
ATOM 1573 O O . TYR A 1 191 ? 8.869 3.042 15.522 1.00 84.44 191 TYR A O 1
ATOM 1581 N N . THR A 1 192 ? 7.504 1.565 16.523 1.00 88.38 192 THR A N 1
ATOM 1582 C CA . THR A 1 192 ? 8.173 0.359 16.003 1.00 88.38 192 THR A CA 1
ATOM 1583 C C . THR A 1 192 ? 8.183 0.338 14.474 1.00 88.38 192 THR A C 1
ATOM 1585 O O . THR A 1 192 ? 9.206 0.075 13.848 1.00 88.38 192 THR A O 1
ATOM 1588 N N . ILE A 1 193 ? 7.050 0.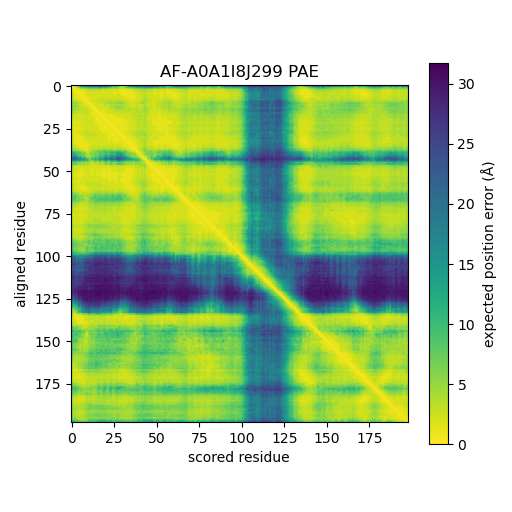693 13.868 1.00 84.00 193 ILE A N 1
ATOM 1589 C CA . ILE A 1 193 ? 6.883 0.834 12.419 1.00 84.00 193 ILE A CA 1
ATOM 1590 C C . ILE A 1 193 ? 7.843 1.870 11.822 1.00 84.00 193 ILE A C 1
ATOM 1592 O O . ILE A 1 193 ? 8.476 1.620 10.797 1.00 84.00 193 ILE A O 1
ATOM 1596 N N . LEU A 1 194 ? 7.954 3.042 12.446 1.00 81.50 194 LEU A N 1
ATOM 1597 C CA . LEU A 1 194 ? 8.846 4.099 11.975 1.00 81.50 194 LEU A CA 1
ATOM 1598 C C . LEU A 1 194 ? 10.306 3.696 12.089 1.00 81.50 194 LEU A C 1
ATOM 1600 O O . LEU A 1 194 ? 11.073 3.986 11.177 1.00 81.50 194 LEU A O 1
ATOM 1604 N N . ARG A 1 195 ? 10.679 3.034 13.190 1.00 85.19 195 ARG A N 1
ATOM 1605 C CA . ARG A 1 195 ? 12.036 2.530 13.407 1.00 85.19 195 ARG A CA 1
ATOM 1606 C C . ARG A 1 195 ? 12.413 1.497 12.346 1.00 85.19 195 ARG A C 1
ATOM 1608 O O . ARG A 1 195 ? 13.507 1.575 11.818 1.00 85.19 195 ARG A O 1
ATOM 1615 N N . PHE A 1 196 ? 11.496 0.603 11.979 1.00 84.38 196 PHE A N 1
ATOM 1616 C CA . PHE A 1 196 ? 11.713 -0.372 10.906 1.00 84.38 196 PHE A CA 1
ATOM 1617 C C . PHE A 1 196 ? 11.925 0.273 9.530 1.00 84.38 196 PHE A C 1
ATOM 1619 O O . PHE A 1 196 ? 12.675 -0.242 8.700 1.00 84.38 196 PHE A O 1
ATOM 1626 N N . LEU A 1 197 ? 11.232 1.385 9.276 1.00 76.19 197 LEU A N 1
ATOM 1627 C CA . LEU A 1 197 ? 11.361 2.105 8.020 1.00 76.19 197 LEU A CA 1
ATOM 1628 C C . LEU A 1 197 ? 12.623 2.964 7.952 1.00 76.19 197 LEU A C 1
ATOM 1630 O O . LEU A 1 197 ? 12.968 3.319 6.828 1.00 76.19 197 LEU A O 1
ATOM 1634 N N . LYS A 1 198 ? 13.252 3.341 9.080 1.00 72.25 198 LYS A N 1
ATOM 1635 C CA . LYS A 1 198 ? 14.489 4.144 9.082 1.00 72.25 198 LYS A CA 1
ATOM 1636 C C . LYS A 1 198 ? 15.507 3.522 8.135 1.00 72.25 198 LYS A C 1
ATOM 1638 O O . LYS A 1 198 ? 15.840 4.284 7.199 1.00 72.25 198 LYS A O 1
#

Organism: NCBI:txid282301

Nearest PDB structures (foldseek):
  3rag-assembly1_A  TM=5.304E-01  e=1.537E-06  Alicyclobacillus acidocaldarius subsp. acidocaldarius DSM 446
  1kh2-assembly1_D  TM=3.559E-01  e=3.482E-01  Thermus thermophilus
  7k5z-assembly1_D  TM=3.661E-01  e=5.316E-01  Legionella pneumophila subsp. pneumophila str. Philadelphia 1
  7k5z-assembly1_A  TM=3.610E-01  e=5.999E-01  Legionella pneumophila subsp. pneumophila str. Philadelphia 1
  7k5z-assembly1_C  TM=3.577E-01  e=1.676E+00  Legionella pneumophila subsp. pneumophila str. Philadelphia 1

Foldseek 3Di:
DAEEEEEEDQAADPPLVCLVVVLVVCVVVNYAYEYEHEAPHDDDDRPCSSVSSNVSNLAAYAYHNDLVLLLLVLVVLLCCLLPVDPNNPDDNYSVVSVVVPPDDPPPDDDDPDPDPDDDDDDDPPPPVPQAAADEEHEYEYEPPPVCVSSLVSCLVSLVSSLVSGRHYPWYKYFYADPVGDGQIDIGSDNVVVNVSSD

Mean predicted aligned error: 9.42 Å

Solvent-accessible surface area (backbone atoms only — not comparable to full-atom values): 11244 Å² total; per-residue (Å²): 100,57,21,41,35,37,40,38,36,48,55,43,70,94,63,48,86,48,44,65,63,52,37,52,53,32,50,77,59,39,31,24,31,33,32,38,40,34,50,88,50,46,72,72,84,71,78,56,47,56,55,51,39,6,62,71,32,74,36,42,51,26,45,26,75,52,71,82,42,53,61,40,52,56,53,50,49,33,36,31,35,52,63,80,42,60,77,84,71,60,54,54,35,43,72,55,43,59,59,70,47,86,74,64,57,98,92,48,79,87,79,84,75,84,76,82,76,80,76,81,83,85,78,80,78,79,62,76,69,76,57,72,71,32,25,39,46,29,41,38,35,44,64,46,82,87,34,51,68,59,52,49,53,47,63,71,43,41,55,55,37,58,71,41,46,56,25,54,73,32,34,32,44,31,45,44,44,88,81,80,56,97,45,71,52,75,44,78,46,51,66,60,53,50,62,74,67,107